Protein AF-X1L3C8-F1 (afdb_monomer_lite)

Sequence (186 aa):
MEDNQTQEDPQNGTQQTPATPETQGTQQTQQTLETIKAQLEEEQKANATLKEAMEKKDFTIADLETKRGELESALSKAKQGSEASTAELASAKEARNQAVSKYLGMARAANPQVPEDMISGETIAEIDASVEKGKGLVAAVKKTLGSEAAAAKVPAGAPTRGESTEGMTNKELIAAGIKQKGGVVA

Secondary structure (DSSP, 8-state):
----------------PPP-S-HHHHHHHHHHHHHHHHHHHHHHHHHHHHHHHHHHHHHHHHHHHHHHHHHHHHHHHHHHHHHHHHHHHHHHHHHHHHHHHHHHHHHHHH-TTS-GGG---SSHHHHHHHHHHHHHHHHHHHHHHHHHHHHSS--TTSPP-----TT--HHHHHHHHHHHTT----

pLDDT: mean 82.94, std 19.3, range [38.97, 98.62]

Structure (mmCIF, N/CA/C/O backbone):
data_AF-X1L3C8-F1
#
_entry.id   AF-X1L3C8-F1
#
loop_
_atom_site.group_PDB
_atom_site.id
_atom_site.type_symbol
_atom_site.label_atom_id
_atom_site.label_alt_id
_atom_site.label_comp_id
_atom_site.label_asym_id
_atom_site.label_entity_id
_atom_site.label_seq_id
_atom_site.pdbx_PDB_ins_code
_atom_site.Cartn_x
_atom_site.Cartn_y
_atom_site.Cartn_z
_atom_site.occupancy
_atom_site.B_iso_or_equiv
_atom_site.auth_seq_id
_atom_site.auth_comp_id
_atom_site.auth_asym_id
_atom_site.auth_atom_id
_atom_site.pdbx_PDB_model_num
ATOM 1 N N . MET A 1 1 ? -41.432 11.729 136.268 1.00 38.97 1 MET A N 1
ATOM 2 C CA . MET A 1 1 ? -42.701 11.920 136.987 1.00 38.97 1 MET A CA 1
ATOM 3 C C . MET A 1 1 ? -43.420 13.027 136.262 1.00 38.97 1 MET A C 1
ATOM 5 O O . MET A 1 1 ? -42.800 14.073 136.141 1.00 38.97 1 MET A O 1
ATOM 9 N N . GLU A 1 2 ? -44.593 12.682 135.715 1.00 41.59 2 GLU A N 1
ATOM 10 C CA . GLU A 1 2 ? -45.801 13.516 135.549 1.00 41.59 2 GLU A CA 1
ATOM 11 C C . GLU A 1 2 ? -45.631 14.882 134.857 1.00 41.59 2 GLU A C 1
ATOM 13 O O . 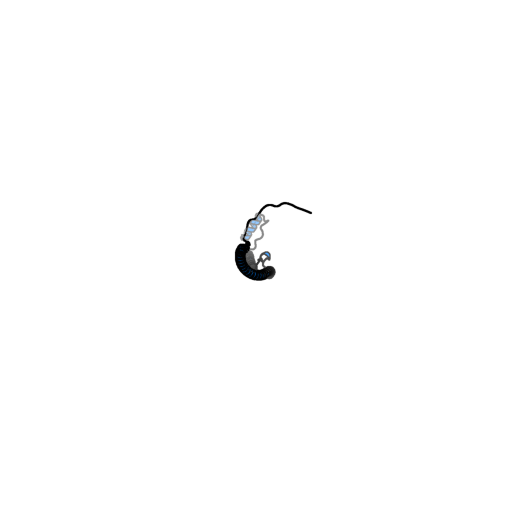GLU A 1 2 ? -44.748 15.662 135.175 1.00 41.59 2 GLU A O 1
ATOM 18 N N . ASP A 1 3 ? -46.478 15.338 133.949 1.00 46.03 3 ASP A N 1
ATOM 19 C CA . ASP A 1 3 ? -47.666 14.839 133.259 1.00 46.03 3 ASP A CA 1
ATOM 20 C C . ASP A 1 3 ? -48.098 15.997 132.332 1.00 46.03 3 ASP A C 1
ATOM 22 O O . ASP A 1 3 ? -47.598 17.117 132.469 1.00 46.03 3 ASP A O 1
ATOM 26 N N . ASN A 1 4 ? -49.125 15.749 131.511 1.00 41.34 4 ASN A N 1
ATOM 27 C CA . ASN A 1 4 ? -50.041 16.746 130.925 1.00 41.34 4 ASN A CA 1
ATOM 28 C C . ASN A 1 4 ? -49.546 17.548 129.697 1.00 41.34 4 ASN A C 1
ATOM 30 O O . ASN A 1 4 ? -48.454 18.091 129.687 1.00 41.34 4 ASN A O 1
ATOM 34 N N . GLN A 1 5 ? -50.330 17.760 128.632 1.00 50.06 5 GLN A N 1
ATOM 35 C CA . GLN A 1 5 ? -51.771 17.560 128.439 1.00 50.06 5 GLN A CA 1
ATOM 36 C C . GLN A 1 5 ? -52.111 17.634 126.930 1.00 50.06 5 GLN A C 1
ATOM 38 O O . GLN A 1 5 ? -51.714 18.578 126.259 1.00 50.06 5 GLN A O 1
ATOM 43 N N . THR A 1 6 ? -52.777 16.585 126.439 1.00 47.31 6 THR A N 1
ATOM 44 C CA . THR A 1 6 ? -54.006 16.495 125.610 1.00 47.31 6 THR A CA 1
ATOM 45 C C . THR A 1 6 ? -54.377 17.525 124.518 1.00 47.31 6 THR A C 1
ATOM 47 O O . THR A 1 6 ? -54.173 18.720 124.681 1.00 47.31 6 THR A O 1
ATOM 50 N N . GLN A 1 7 ? -55.128 16.980 123.533 1.00 46.88 7 GLN A N 1
ATOM 51 C CA . GLN A 1 7 ? -56.086 17.541 122.542 1.00 46.88 7 GLN A CA 1
ATOM 52 C C . GLN A 1 7 ? -55.553 17.652 121.089 1.00 46.88 7 GLN A C 1
ATOM 54 O O . GLN A 1 7 ? -54.470 18.175 120.884 1.00 46.88 7 GLN A O 1
ATOM 59 N N . GLU A 1 8 ? -56.197 17.153 120.018 1.00 39.84 8 GLU A N 1
ATOM 60 C CA . GLU A 1 8 ? -57.585 16.718 119.762 1.00 39.84 8 GLU A CA 1
ATOM 61 C C . GLU A 1 8 ? -57.684 15.561 118.729 1.00 39.84 8 GLU A C 1
ATOM 63 O O . GLU A 1 8 ? -56.868 15.437 117.821 1.00 39.84 8 GLU A O 1
ATOM 68 N N . ASP A 1 9 ? -58.718 14.745 118.948 1.00 47.72 9 ASP A N 1
ATOM 69 C CA . ASP A 1 9 ? -59.626 13.927 118.114 1.00 47.72 9 ASP A CA 1
ATOM 70 C C . ASP A 1 9 ? -59.622 13.901 116.545 1.00 47.72 9 ASP A C 1
ATOM 72 O O . ASP A 1 9 ? -58.969 14.697 115.875 1.00 47.72 9 ASP A O 1
ATOM 76 N N . PRO A 1 10 ? -60.360 12.936 115.924 1.00 64.50 10 PRO A N 1
ATOM 77 C CA . PRO A 1 10 ? -59.912 12.146 114.768 1.00 64.50 10 PRO A CA 1
ATOM 78 C C . PRO A 1 10 ? -60.810 12.267 113.524 1.00 64.50 10 PRO A C 1
ATOM 80 O O . PRO A 1 10 ? -62.007 12.483 113.666 1.00 64.50 10 PRO A O 1
ATOM 83 N N . GLN A 1 11 ? -60.309 11.949 112.317 1.00 40.72 11 GLN A N 1
ATOM 84 C CA . GLN A 1 11 ? -61.162 11.510 111.192 1.00 40.72 11 GLN A CA 1
ATOM 85 C C . GLN A 1 11 ? -60.456 10.536 110.228 1.00 40.72 11 GLN A C 1
ATOM 87 O O . GLN A 1 11 ? -59.552 10.891 109.481 1.00 40.72 11 GLN A O 1
ATOM 92 N N . ASN A 1 12 ? -60.912 9.282 110.284 1.00 40.19 12 ASN A N 1
ATOM 93 C CA . ASN A 1 12 ? -61.415 8.461 109.175 1.00 40.19 12 ASN A CA 1
ATOM 94 C C . ASN A 1 12 ? -60.959 8.813 107.737 1.00 40.19 12 ASN A C 1
ATOM 96 O O . ASN A 1 12 ? -61.355 9.836 107.185 1.00 40.19 12 ASN A O 1
ATOM 100 N N . GLY A 1 13 ? -60.243 7.888 107.087 1.00 39.72 13 GLY A N 1
ATOM 101 C CA . GLY A 1 13 ? -59.849 7.995 105.680 1.00 39.72 13 GLY A CA 1
ATOM 102 C C . GLY A 1 13 ? -59.478 6.645 105.069 1.00 39.72 13 GLY A C 1
ATOM 103 O O . GLY A 1 13 ? -58.309 6.292 104.953 1.00 39.72 13 GLY A O 1
ATOM 104 N N . THR A 1 14 ? -60.497 5.874 104.703 1.0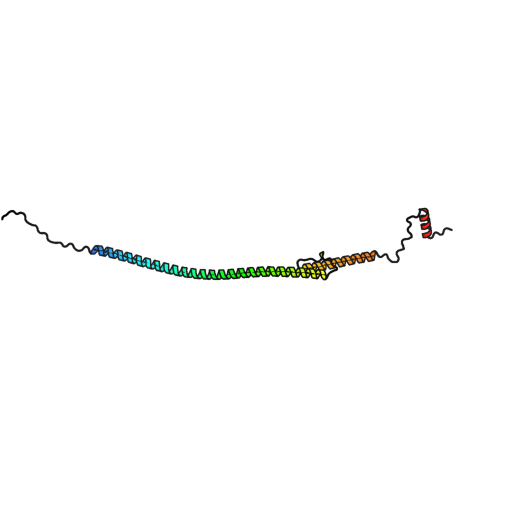0 40.16 14 THR A N 1
ATOM 105 C CA . THR A 1 14 ? -60.435 4.713 103.808 1.00 40.16 14 THR A CA 1
ATOM 106 C C . THR A 1 14 ? -59.699 5.011 102.498 1.00 40.16 14 THR A C 1
ATOM 108 O O . THR A 1 14 ? -59.971 6.024 101.869 1.00 40.16 14 THR A O 1
ATOM 111 N N . GLN A 1 15 ? -58.928 4.012 102.050 1.00 42.25 15 GLN A N 1
ATOM 112 C CA . GLN A 1 15 ? -58.660 3.644 100.652 1.00 42.25 15 GLN A CA 1
ATOM 113 C C . GLN A 1 15 ? -57.956 4.686 99.765 1.00 42.25 15 GLN A C 1
ATOM 115 O O . GLN A 1 15 ? -58.512 5.713 99.409 1.00 42.25 15 GLN A O 1
ATOM 120 N N . GLN A 1 16 ? -56.801 4.308 99.224 1.00 40.62 16 GLN A N 1
ATOM 121 C CA . GLN A 1 16 ? -56.712 3.833 97.837 1.00 40.62 16 GLN A CA 1
ATOM 122 C C . GLN A 1 16 ? -55.245 3.582 97.501 1.00 40.62 16 GLN A C 1
ATOM 124 O O . GLN A 1 16 ? -54.423 4.490 97.439 1.00 40.62 16 GLN A O 1
ATOM 129 N N . THR A 1 17 ? -54.937 2.316 97.255 1.00 48.81 17 THR A N 1
ATOM 130 C CA . THR A 1 17 ? -53.842 1.894 96.390 1.00 48.81 17 THR A CA 1
ATOM 131 C C . THR A 1 17 ? -54.002 2.613 95.043 1.00 48.81 17 THR A C 1
ATOM 133 O O . THR A 1 17 ? -55.029 2.400 94.392 1.00 48.81 17 THR A O 1
ATOM 136 N N . PRO A 1 18 ? -53.052 3.438 94.571 1.00 43.84 18 PRO A N 1
ATOM 137 C CA . PRO A 1 18 ? -53.049 3.842 93.178 1.00 43.84 18 PRO A CA 1
ATOM 138 C C . PRO A 1 18 ? -52.497 2.670 92.375 1.00 43.84 18 PRO A C 1
ATOM 140 O O . PRO A 1 18 ? -51.359 2.237 92.563 1.00 43.84 18 PRO A O 1
ATOM 143 N N . ALA A 1 19 ? -53.349 2.134 91.511 1.00 43.38 19 ALA A N 1
ATOM 144 C CA . ALA A 1 19 ? -52.980 1.182 90.488 1.00 43.38 19 ALA A CA 1
ATOM 145 C C . ALA A 1 19 ? -51.822 1.732 89.632 1.00 43.38 19 ALA A C 1
ATOM 147 O O . ALA A 1 19 ? -51.902 2.819 89.067 1.00 43.38 19 ALA A O 1
ATOM 148 N N . THR A 1 20 ? -50.746 0.957 89.575 1.00 45.66 20 THR A N 1
ATOM 149 C CA . THR A 1 20 ? -50.035 0.550 88.360 1.00 45.66 20 THR A CA 1
ATOM 150 C C . THR A 1 20 ? -50.125 1.486 87.131 1.00 45.66 20 THR A C 1
ATOM 152 O O . THR A 1 20 ? -51.129 1.461 86.417 1.00 45.66 20 THR A O 1
ATOM 155 N N . PRO A 1 21 ? -49.054 2.223 86.768 1.00 46.75 21 PRO A N 1
ATOM 156 C CA . PRO A 1 21 ? -48.934 2.905 85.479 1.00 46.75 21 PRO A CA 1
ATOM 157 C C . PRO A 1 21 ? -48.344 1.965 84.407 1.00 46.75 21 PRO A C 1
ATOM 159 O O . PRO A 1 21 ? -47.330 2.275 83.793 1.00 46.75 21 PRO A O 1
ATOM 162 N N . GLU A 1 22 ? -48.930 0.787 84.177 1.00 48.19 22 GLU A N 1
ATOM 163 C CA . GLU A 1 22 ? -48.385 -0.181 83.197 1.00 48.19 22 GLU A CA 1
ATOM 164 C C . GLU A 1 22 ? -49.018 -0.070 81.801 1.00 48.19 22 GLU A C 1
ATOM 166 O O . GLU A 1 22 ? -48.453 -0.580 80.834 1.00 48.19 22 GLU A O 1
ATOM 171 N N . THR A 1 23 ? -50.138 0.646 81.648 1.00 48.50 23 THR A N 1
ATOM 172 C CA . THR A 1 23 ? -50.961 0.588 80.421 1.00 48.50 23 THR A CA 1
ATOM 173 C C . THR A 1 23 ? -50.604 1.630 79.346 1.00 48.50 23 THR A C 1
ATOM 175 O O . THR A 1 23 ? -50.861 1.400 78.167 1.00 48.50 23 THR A O 1
ATOM 178 N N . GLN A 1 24 ? -49.989 2.770 79.699 1.00 50.22 24 GLN A N 1
ATOM 179 C CA . GLN A 1 24 ? -49.573 3.794 78.713 1.00 50.22 24 GLN A CA 1
ATOM 180 C C . GLN A 1 24 ? -48.194 3.503 78.096 1.00 50.22 24 GLN A C 1
ATOM 182 O O . GLN A 1 24 ? -48.000 3.703 76.896 1.00 50.22 24 GLN A O 1
ATOM 187 N N . GLY A 1 25 ? -47.258 2.950 78.879 1.00 56.62 25 GLY A N 1
ATOM 188 C CA . GLY A 1 25 ? -45.942 2.533 78.381 1.00 56.62 25 GLY A CA 1
ATOM 189 C C . GLY A 1 25 ? -46.019 1.361 77.397 1.00 56.62 25 GLY A C 1
ATOM 190 O O . GLY A 1 25 ? -45.270 1.315 76.424 1.00 56.62 25 GLY A O 1
ATOM 191 N N . THR A 1 26 ? -46.976 0.447 77.574 1.00 59.62 26 THR A N 1
ATOM 192 C CA . THR A 1 26 ? -47.170 -0.700 76.670 1.00 59.62 26 THR A CA 1
ATOM 193 C C . THR A 1 26 ? -47.694 -0.296 75.290 1.00 59.62 26 THR A C 1
ATOM 195 O O . THR A 1 26 ? -47.287 -0.906 74.303 1.00 59.62 26 THR A O 1
ATOM 198 N N . GLN A 1 27 ? -48.537 0.738 75.182 1.00 65.25 27 GLN A N 1
ATOM 199 C CA . GLN A 1 27 ? -49.052 1.213 73.887 1.00 65.25 27 GLN A CA 1
ATOM 200 C C . GLN A 1 27 ? -48.000 1.987 73.077 1.00 65.25 27 GLN A C 1
ATOM 202 O O . GLN A 1 27 ? -47.850 1.737 71.882 1.00 65.25 27 GLN A O 1
ATOM 207 N N . GLN A 1 28 ? -47.208 2.856 73.720 1.00 74.38 28 GLN A N 1
ATOM 208 C CA . GLN A 1 28 ? -46.080 3.528 73.054 1.00 74.38 28 GLN A CA 1
ATOM 209 C C . GLN A 1 28 ? -45.008 2.529 72.593 1.00 74.38 28 GLN A C 1
ATOM 211 O O . GLN A 1 28 ? -44.468 2.650 71.491 1.00 74.38 28 GLN A O 1
ATOM 216 N N . THR A 1 29 ? -44.737 1.498 73.398 1.00 78.81 29 THR A N 1
ATOM 217 C CA . THR A 1 29 ? -43.774 0.446 73.037 1.00 78.81 29 THR A CA 1
ATOM 218 C C . THR A 1 29 ? -44.253 -0.359 71.823 1.00 78.81 29 THR A C 1
ATOM 220 O O . THR A 1 29 ? -43.455 -0.661 70.937 1.00 78.81 29 THR A O 1
ATOM 223 N N . GLN A 1 30 ? -45.556 -0.651 71.724 1.00 81.25 30 GLN A N 1
ATOM 224 C CA . GLN A 1 30 ? -46.136 -1.336 70.561 1.00 81.25 30 GLN A CA 1
ATOM 225 C C . GLN A 1 30 ? -46.061 -0.496 69.276 1.00 81.25 30 GLN A C 1
ATOM 227 O O . GLN A 1 30 ? -45.608 -1.012 68.256 1.00 81.25 30 GLN A O 1
ATOM 232 N N . GLN A 1 31 ? -46.394 0.800 69.328 1.00 83.44 31 GLN A N 1
ATOM 233 C CA . GLN A 1 31 ? -46.248 1.701 68.170 1.00 83.44 31 GLN A CA 1
ATOM 234 C C . GLN A 1 31 ? -44.795 1.825 67.691 1.00 83.44 31 GLN A C 1
ATOM 236 O O . GLN A 1 31 ? -44.520 1.864 66.489 1.00 83.44 31 GLN A O 1
ATOM 241 N N . THR A 1 32 ? -43.846 1.864 68.628 1.00 87.19 32 THR A N 1
ATOM 242 C CA . THR A 1 32 ? -42.418 1.952 68.295 1.00 87.19 32 THR A CA 1
ATOM 243 C C . THR A 1 32 ? -41.939 0.668 67.610 1.00 87.19 32 THR A C 1
ATOM 245 O O . THR A 1 32 ? -41.216 0.728 66.619 1.00 87.19 32 THR A O 1
ATOM 248 N N . LEU A 1 33 ? -42.396 -0.499 68.079 1.00 87.00 33 LEU A N 1
ATOM 249 C CA . LEU A 1 33 ? -42.084 -1.791 67.464 1.00 87.00 33 LEU A CA 1
ATOM 250 C C . LEU A 1 33 ? -42.650 -1.931 66.047 1.00 87.00 33 LEU A C 1
ATOM 252 O O . LEU A 1 33 ? -41.964 -2.466 65.179 1.00 87.00 33 LEU A O 1
ATOM 256 N N . GLU A 1 34 ? -43.873 -1.461 65.797 1.00 90.81 34 GLU A N 1
ATOM 257 C CA . GLU A 1 34 ? -44.447 -1.455 64.444 1.00 90.81 34 GLU A CA 1
ATOM 258 C C . GLU A 1 34 ? -43.662 -0.543 63.498 1.00 90.81 34 GLU A C 1
ATOM 260 O O . GLU A 1 34 ? -43.357 -0.941 62.375 1.00 90.81 34 GLU A O 1
ATOM 265 N N . THR A 1 35 ? -43.252 0.635 63.974 1.00 92.56 35 THR A N 1
ATOM 266 C CA . THR A 1 35 ? -42.443 1.576 63.185 1.00 92.56 35 THR A CA 1
ATOM 267 C C . THR A 1 35 ? -41.079 0.979 62.828 1.00 92.56 35 THR A C 1
ATOM 269 O O . THR A 1 35 ? -40.662 1.039 61.673 1.00 92.56 35 THR A O 1
ATOM 272 N N . ILE A 1 36 ? -40.405 0.342 63.792 1.00 93.38 36 ILE A N 1
ATOM 273 C CA . ILE A 1 36 ? -39.113 -0.325 63.564 1.00 93.38 36 ILE A CA 1
ATOM 274 C C . ILE A 1 36 ? -39.263 -1.493 62.583 1.00 93.38 36 ILE A C 1
ATOM 276 O O . ILE A 1 36 ? -38.413 -1.672 61.715 1.00 93.38 36 ILE A O 1
ATOM 280 N N . LYS A 1 37 ? -40.342 -2.282 62.678 1.00 94.00 37 LYS A N 1
ATOM 281 C CA . LYS A 1 37 ? -40.606 -3.371 61.724 1.00 94.00 37 LYS A CA 1
ATOM 282 C C . LYS A 1 37 ? -40.816 -2.847 60.306 1.00 94.00 37 LYS A C 1
ATOM 284 O O . LYS A 1 37 ? -40.228 -3.395 59.380 1.00 94.00 37 LYS A O 1
ATOM 289 N N . ALA A 1 38 ? -41.592 -1.776 60.146 1.00 94.50 38 ALA A N 1
ATOM 290 C CA . ALA A 1 38 ? -41.810 -1.156 58.842 1.00 94.50 38 ALA A CA 1
ATOM 291 C C . ALA A 1 38 ? -40.495 -0.639 58.229 1.00 94.50 38 ALA A C 1
ATOM 293 O O . ALA A 1 38 ? -40.223 -0.900 57.059 1.00 94.50 38 ALA A O 1
ATOM 294 N N . GLN A 1 39 ? -39.649 0.018 59.031 1.00 95.06 39 GLN A N 1
ATOM 295 C CA . GLN A 1 39 ? -38.326 0.479 58.594 1.00 95.06 39 GLN A CA 1
ATOM 296 C C . GLN A 1 39 ? -37.394 -0.680 58.227 1.00 95.06 39 GLN A C 1
ATOM 298 O O . GLN A 1 39 ? -36.708 -0.613 57.212 1.00 95.06 39 GLN A O 1
ATOM 303 N N . LEU A 1 40 ? -37.395 -1.761 59.012 1.00 95.19 40 LEU A N 1
ATOM 304 C CA . LEU A 1 40 ? -36.585 -2.944 58.728 1.00 95.19 40 LEU A CA 1
ATOM 305 C C . LEU A 1 40 ? -37.007 -3.613 57.412 1.00 95.19 40 LEU A C 1
ATOM 307 O O . LEU A 1 40 ? -36.151 -4.008 56.624 1.00 95.19 40 LEU A O 1
ATOM 311 N N . GLU A 1 41 ? -38.310 -3.730 57.148 1.00 95.50 41 GLU A N 1
ATOM 312 C CA . GLU A 1 41 ? -38.818 -4.266 55.880 1.00 95.50 41 GLU A CA 1
ATOM 313 C C . GLU A 1 41 ? -38.469 -3.365 54.685 1.00 95.50 41 GLU A C 1
ATOM 315 O O . GLU A 1 41 ? -38.137 -3.864 53.606 1.00 95.50 41 GLU A O 1
ATOM 320 N N . GLU A 1 42 ? -38.526 -2.043 54.858 1.00 96.00 42 GLU A N 1
ATOM 321 C CA . GLU A 1 42 ? -38.11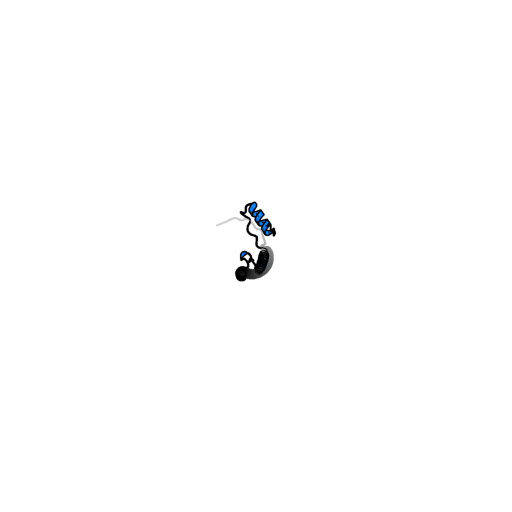4 -1.074 53.839 1.00 96.00 42 GLU A CA 1
ATOM 322 C C . GLU A 1 42 ? -36.609 -1.165 53.548 1.00 96.00 42 GLU A C 1
ATOM 324 O O . GLU A 1 42 ? -36.207 -1.271 52.387 1.00 96.00 42 GLU A O 1
ATOM 329 N N . GLU A 1 43 ? -35.775 -1.216 54.587 1.00 95.56 43 GLU A N 1
ATOM 330 C CA . GLU A 1 43 ? -34.323 -1.345 54.459 1.00 95.56 43 GLU A CA 1
ATOM 331 C C . GLU A 1 43 ? -33.924 -2.686 53.825 1.00 95.56 43 GLU A C 1
ATOM 333 O O . GLU A 1 43 ? -33.016 -2.738 52.994 1.00 95.56 43 GLU A O 1
ATOM 338 N N . GLN A 1 44 ? -34.626 -3.777 54.144 1.00 95.94 44 GLN A N 1
ATOM 339 C CA . GLN A 1 44 ? -34.421 -5.076 53.497 1.00 95.94 44 GLN A CA 1
ATOM 340 C C . GLN A 1 44 ? -34.752 -5.029 52.001 1.00 95.94 44 GLN A C 1
ATOM 342 O O . GLN A 1 44 ? -33.984 -5.552 51.190 1.00 95.94 44 GLN A O 1
ATOM 347 N N . LYS A 1 45 ? -35.850 -4.368 51.610 1.00 96.56 45 LYS A N 1
ATOM 348 C CA . LYS A 1 45 ? -36.203 -4.167 50.193 1.00 96.56 45 LYS A CA 1
ATOM 349 C C . LYS A 1 45 ? -35.178 -3.292 49.469 1.00 96.56 45 LYS A C 1
ATOM 351 O O . LYS A 1 45 ? -34.785 -3.611 48.343 1.00 96.56 45 LYS A O 1
ATOM 356 N N . ALA A 1 46 ? -34.713 -2.222 50.112 1.00 96.50 46 ALA A N 1
ATOM 357 C CA . ALA A 1 46 ? -33.675 -1.352 49.568 1.00 96.50 46 ALA A CA 1
ATOM 358 C C . ALA A 1 46 ? -32.347 -2.106 49.384 1.00 96.50 46 ALA A C 1
ATOM 360 O O . ALA A 1 46 ? -31.735 -2.023 48.319 1.00 96.50 46 ALA A O 1
ATOM 361 N N . ASN A 1 47 ? -31.940 -2.911 50.371 1.00 95.38 47 ASN A N 1
ATOM 362 C CA . ASN A 1 47 ? -30.745 -3.751 50.285 1.00 95.38 47 ASN A CA 1
ATOM 363 C C . ASN A 1 47 ? -30.855 -4.818 49.193 1.00 95.38 47 ASN A C 1
ATOM 365 O O . ASN A 1 47 ? -29.893 -5.023 48.454 1.00 95.38 47 ASN A O 1
ATOM 369 N N . ALA A 1 48 ? -32.012 -5.470 49.050 1.00 97.06 48 ALA A N 1
ATOM 370 C CA . ALA A 1 48 ? -32.240 -6.426 47.967 1.00 97.06 48 ALA A CA 1
ATOM 371 C C . ALA A 1 48 ? -32.074 -5.754 46.592 1.00 97.06 48 ALA A C 1
ATOM 373 O O . ALA A 1 48 ? -31.321 -6.241 45.752 1.00 97.06 48 ALA A O 1
ATOM 374 N N . THR A 1 49 ? -32.674 -4.574 46.412 1.00 97.44 49 THR A N 1
ATOM 375 C CA . THR A 1 49 ? -32.568 -3.792 45.169 1.00 97.44 49 THR A CA 1
ATOM 376 C C . THR A 1 49 ? -31.125 -3.361 44.883 1.00 97.44 49 THR A C 1
ATOM 378 O O . THR A 1 49 ? -30.652 -3.446 43.749 1.00 97.44 49 THR A O 1
ATOM 381 N N . LEU A 1 50 ? -30.397 -2.902 45.906 1.00 96.62 50 LEU A N 1
ATOM 382 C CA . LEU A 1 50 ? -28.989 -2.521 45.773 1.00 96.62 50 LEU A CA 1
ATOM 383 C C . LEU A 1 50 ? -28.112 -3.716 45.406 1.00 96.62 50 LEU A C 1
ATOM 385 O O . LEU A 1 50 ? -27.235 -3.581 44.554 1.00 96.62 50 LEU A O 1
ATOM 389 N N . LYS A 1 51 ? -28.360 -4.881 46.009 1.00 97.56 51 LYS A N 1
ATOM 390 C CA . LYS A 1 51 ? -27.627 -6.109 45.704 1.00 97.56 51 LYS A CA 1
ATOM 391 C C . LYS A 1 51 ? -27.829 -6.532 44.249 1.00 97.56 51 LYS A C 1
ATOM 393 O O . LYS A 1 51 ? -26.846 -6.753 43.551 1.00 97.56 51 LYS A O 1
ATOM 398 N N . GLU A 1 52 ? -29.069 -6.542 43.764 1.00 97.31 52 GLU A N 1
ATOM 399 C CA . GLU A 1 52 ? -29.373 -6.827 42.354 1.00 97.31 52 GLU A CA 1
ATOM 400 C C . GLU A 1 52 ? -28.695 -5.823 41.404 1.00 97.31 52 GLU A C 1
ATOM 402 O O . GLU A 1 52 ? -28.140 -6.193 40.365 1.00 97.31 52 GLU A O 1
ATOM 407 N N . ALA A 1 53 ? -28.689 -4.535 41.765 1.00 97.62 53 ALA A N 1
ATOM 408 C CA . ALA A 1 53 ? -28.024 -3.503 40.976 1.00 97.62 53 ALA A CA 1
ATOM 409 C C . ALA A 1 53 ? -26.495 -3.674 40.942 1.00 97.62 53 ALA A C 1
ATOM 411 O O . ALA A 1 53 ? -25.881 -3.407 39.906 1.00 97.62 53 ALA A O 1
ATOM 412 N N . MET A 1 54 ? -25.884 -4.107 42.048 1.00 97.38 54 MET A N 1
ATOM 413 C CA . MET A 1 54 ? -24.452 -4.408 42.126 1.00 97.38 54 MET A CA 1
ATOM 414 C C . MET A 1 54 ? -24.098 -5.627 41.275 1.00 97.38 54 MET A C 1
ATOM 416 O O . MET A 1 54 ? -23.220 -5.517 40.428 1.00 97.38 54 MET A O 1
ATOM 420 N N . GLU A 1 55 ? -24.851 -6.725 41.380 1.00 97.69 55 GLU A N 1
ATOM 421 C CA . GLU A 1 55 ? -24.635 -7.928 40.561 1.00 97.69 55 GLU A CA 1
ATOM 422 C C . GLU A 1 55 ? -24.726 -7.617 39.055 1.00 97.69 55 GLU A C 1
ATOM 424 O O . GLU A 1 55 ? -23.897 -8.064 38.256 1.00 97.69 55 GLU A O 1
ATOM 429 N N . LYS A 1 56 ? -25.680 -6.767 38.650 1.00 98.12 56 LYS A N 1
ATOM 430 C CA . LYS A 1 56 ? -25.794 -6.302 37.258 1.00 98.12 56 LYS A CA 1
ATOM 431 C C . LYS A 1 56 ? -24.595 -5.456 36.816 1.00 98.12 56 LYS A C 1
ATOM 433 O O . LYS A 1 56 ? -24.156 -5.557 35.664 1.00 98.12 56 LYS A O 1
ATOM 438 N N . LYS A 1 57 ? -24.087 -4.586 37.692 1.00 98.19 57 LYS A N 1
ATOM 439 C CA . LYS A 1 57 ? -22.899 -3.770 37.407 1.00 98.19 57 LYS A CA 1
ATOM 440 C C . LYS A 1 57 ? -21.654 -4.638 37.298 1.00 98.19 57 LYS A C 1
ATOM 442 O O . LYS A 1 57 ? -20.919 -4.453 36.337 1.00 98.19 57 LYS A O 1
ATOM 447 N N . ASP A 1 58 ? -21.470 -5.600 38.193 1.00 98.31 58 ASP A N 1
ATOM 448 C CA . ASP A 1 58 ? -20.336 -6.526 38.167 1.00 98.31 58 ASP A CA 1
ATOM 449 C C . ASP A 1 58 ? -20.321 -7.341 36.869 1.00 98.31 58 ASP A C 1
ATOM 451 O O . ASP A 1 58 ? -19.288 -7.439 36.208 1.00 98.31 58 ASP A O 1
ATOM 455 N N . PHE A 1 59 ? -21.489 -7.820 36.422 1.00 98.12 59 PHE A N 1
ATOM 456 C CA . PHE A 1 59 ? -21.618 -8.463 35.112 1.00 98.12 59 PHE A CA 1
ATOM 457 C C . PHE A 1 59 ? -21.226 -7.526 33.959 1.00 98.12 59 PHE A C 1
ATOM 459 O O . PHE A 1 59 ? -20.497 -7.914 33.048 1.00 98.12 59 PHE A O 1
ATOM 466 N N . THR A 1 60 ? -21.688 -6.273 34.001 1.00 98.38 60 THR A N 1
ATOM 467 C CA . THR A 1 60 ? -21.375 -5.277 32.964 1.00 98.38 60 THR A CA 1
ATOM 468 C C . THR A 1 60 ? -19.884 -4.931 32.945 1.00 98.38 60 THR A C 1
ATOM 470 O O . THR A 1 60 ? -19.306 -4.772 31.874 1.00 98.38 60 THR A O 1
ATOM 473 N N . ILE A 1 61 ? -19.250 -4.825 34.115 1.00 98.44 61 ILE A N 1
ATOM 474 C CA . ILE A 1 61 ? -17.813 -4.570 34.244 1.00 98.44 61 ILE A CA 1
ATOM 475 C C . ILE A 1 61 ? -17.028 -5.732 33.633 1.00 98.44 61 ILE A C 1
ATOM 477 O O . ILE A 1 61 ? -16.172 -5.488 32.787 1.00 98.44 61 ILE A O 1
ATOM 481 N N . ALA A 1 62 ? -17.373 -6.977 33.971 1.00 98.38 62 ALA A N 1
ATOM 482 C CA . ALA A 1 62 ? -16.711 -8.158 33.419 1.00 98.38 62 ALA A CA 1
ATOM 483 C C . ALA A 1 62 ? -16.834 -8.252 31.882 1.00 98.38 62 ALA A C 1
ATOM 485 O O . ALA A 1 62 ? -15.861 -8.565 31.189 1.00 98.38 62 ALA A O 1
ATOM 486 N N . ASP A 1 63 ? -18.010 -7.934 31.327 1.00 98.25 63 ASP A N 1
ATOM 487 C CA . ASP A 1 63 ? -18.225 -7.869 29.874 1.00 98.25 63 ASP A CA 1
ATOM 488 C C . ASP A 1 63 ? -17.372 -6.769 29.216 1.00 98.25 63 ASP A C 1
ATOM 490 O O . ASP A 1 63 ? -16.703 -7.008 28.206 1.00 98.25 63 ASP A O 1
ATOM 494 N N . LEU A 1 64 ? -17.333 -5.570 29.804 1.00 98.38 64 LEU A N 1
ATOM 495 C CA . LEU A 1 64 ? -16.536 -4.457 29.283 1.00 98.38 64 LEU A CA 1
ATOM 496 C C . LEU A 1 64 ? -15.029 -4.721 29.365 1.00 98.38 64 LEU A C 1
ATOM 498 O O . LEU A 1 64 ? -14.302 -4.355 28.443 1.00 98.38 64 LEU A O 1
ATOM 502 N N . GLU A 1 65 ? -14.549 -5.359 30.430 1.00 98.50 65 GLU A N 1
ATOM 503 C CA . GLU A 1 65 ? -13.142 -5.745 30.569 1.00 98.50 65 GLU A CA 1
ATOM 504 C C . GLU A 1 65 ? -12.739 -6.790 29.527 1.00 98.50 65 GLU A C 1
ATOM 506 O O . GLU A 1 65 ? -11.679 -6.658 28.909 1.00 98.50 65 GLU A O 1
ATOM 511 N N . THR A 1 66 ? -13.616 -7.762 29.263 1.00 98.56 66 THR A N 1
ATOM 512 C CA . THR A 1 66 ? -13.423 -8.755 28.197 1.00 98.56 66 THR A CA 1
ATOM 513 C C . THR A 1 66 ? -13.319 -8.065 26.837 1.00 98.56 66 THR A C 1
ATOM 515 O O . THR A 1 66 ? -12.325 -8.235 26.127 1.00 98.56 66 THR A O 1
ATOM 518 N N . LYS A 1 67 ? -14.279 -7.191 26.506 1.00 98.50 67 LYS A N 1
ATOM 519 C CA . LYS A 1 67 ? -14.271 -6.416 25.253 1.00 98.50 67 LYS A CA 1
ATOM 520 C C . LYS A 1 67 ? -13.046 -5.516 25.128 1.00 98.50 67 LYS A C 1
ATOM 522 O O . LYS A 1 67 ? -12.494 -5.383 24.037 1.00 98.50 67 LYS A O 1
ATOM 527 N N . ARG A 1 68 ? -12.597 -4.898 26.226 1.00 98.62 68 ARG A N 1
ATOM 528 C CA . ARG A 1 68 ? -11.377 -4.080 26.232 1.00 98.62 68 ARG A CA 1
ATOM 529 C C . ARG A 1 68 ? -10.157 -4.929 25.882 1.00 98.62 68 ARG A C 1
ATOM 531 O O . ARG A 1 68 ? -9.395 -4.527 25.009 1.00 98.62 68 ARG A O 1
ATOM 538 N N . GLY A 1 69 ? -10.010 -6.105 26.491 1.00 98.62 69 GLY A N 1
ATOM 539 C CA . GLY A 1 69 ? -8.910 -7.023 26.185 1.00 98.62 69 GLY A CA 1
ATOM 540 C C . GLY A 1 69 ? -8.916 -7.500 24.727 1.00 98.62 69 GLY A C 1
ATOM 541 O O . GLY A 1 69 ? -7.872 -7.525 24.070 1.00 98.62 69 GLY A O 1
ATOM 542 N N . GLU A 1 70 ? -10.092 -7.817 24.180 1.00 98.50 70 GLU A N 1
ATOM 543 C CA . GLU A 1 70 ? -10.249 -8.184 22.767 1.00 98.50 70 GLU A CA 1
ATOM 544 C C . GLU A 1 70 ? -9.852 -7.039 21.825 1.00 98.50 70 GLU A C 1
ATOM 546 O O . GLU A 1 70 ? -9.087 -7.249 20.878 1.00 98.50 70 GLU A O 1
ATOM 551 N N . LEU A 1 71 ? -10.322 -5.817 22.102 1.00 98.50 71 LEU A N 1
ATOM 552 C CA . LEU A 1 71 ? -9.996 -4.629 21.312 1.00 98.50 71 LEU A CA 1
ATOM 553 C C . LEU A 1 71 ? -8.510 -4.271 21.391 1.00 98.50 71 LEU A C 1
ATOM 555 O O . LEU A 1 71 ? -7.913 -3.943 20.367 1.00 98.50 71 LEU A O 1
ATOM 559 N N . GLU A 1 72 ? -7.889 -4.368 22.566 1.00 98.62 72 GLU A N 1
ATOM 560 C CA . GLU A 1 72 ? -6.448 -4.157 22.739 1.00 98.62 72 GLU A CA 1
ATOM 561 C C . GLU A 1 72 ? -5.634 -5.179 21.932 1.00 98.62 72 GLU A C 1
ATOM 563 O O . GLU A 1 72 ? -4.682 -4.810 21.235 1.00 98.62 72 GLU A O 1
ATOM 568 N N . SER A 1 73 ? -6.044 -6.453 21.944 1.00 98.44 73 SER A N 1
ATOM 569 C CA . SER A 1 73 ? -5.419 -7.504 21.132 1.00 98.44 73 SER A CA 1
ATOM 570 C C . SER A 1 73 ? -5.568 -7.233 19.631 1.00 98.44 73 SER A C 1
ATOM 572 O O . SER A 1 73 ? -4.589 -7.315 18.882 1.00 98.44 73 SER A O 1
ATOM 574 N N . ALA A 1 74 ? -6.771 -6.866 19.182 1.00 98.44 74 ALA A N 1
ATOM 575 C CA . ALA A 1 74 ? -7.045 -6.540 17.785 1.00 98.44 74 ALA A CA 1
ATOM 576 C C . ALA A 1 74 ? -6.247 -5.314 17.317 1.00 98.44 74 ALA A C 1
ATOM 578 O O . ALA A 1 74 ? -5.655 -5.335 16.238 1.00 98.44 74 ALA A O 1
ATOM 579 N N . LEU A 1 75 ? -6.169 -4.272 18.147 1.00 98.56 75 LEU A N 1
ATOM 580 C CA . LEU A 1 75 ? -5.422 -3.052 17.859 1.00 98.56 75 LEU A CA 1
ATOM 581 C C . LEU A 1 75 ? -3.915 -3.314 17.780 1.00 98.56 75 LEU A C 1
ATOM 583 O O . LEU A 1 75 ? -3.250 -2.782 16.892 1.00 98.56 75 LEU A O 1
ATOM 587 N N . SER A 1 76 ? -3.378 -4.163 18.658 1.00 98.44 76 SER A N 1
ATOM 588 C CA . SER A 1 76 ? -1.974 -4.581 18.601 1.00 98.44 76 SER A CA 1
ATOM 589 C C . SER A 1 76 ? -1.661 -5.337 17.304 1.00 98.44 76 SER A C 1
ATOM 591 O O . SER A 1 76 ? -0.721 -4.982 16.591 1.00 98.44 76 SER A O 1
ATOM 593 N N . LYS A 1 77 ? -2.508 -6.304 16.919 1.00 98.50 77 LYS A N 1
ATOM 594 C CA . LYS A 1 77 ? -2.371 -7.038 15.647 1.00 98.50 77 LYS A CA 1
ATOM 595 C C . LYS A 1 77 ? -2.471 -6.119 14.430 1.00 98.50 77 LYS A C 1
ATOM 597 O O . LYS A 1 77 ? -1.673 -6.244 13.505 1.00 98.50 77 LYS A O 1
ATOM 602 N N . ALA A 1 78 ? -3.420 -5.184 14.432 1.00 98.38 78 ALA A N 1
ATOM 603 C CA . ALA A 1 78 ? -3.595 -4.231 13.341 1.00 98.38 78 ALA A CA 1
ATOM 604 C C . ALA A 1 78 ? -2.372 -3.314 13.178 1.00 98.38 78 ALA A C 1
ATOM 606 O O . ALA A 1 78 ? -1.921 -3.094 12.055 1.00 98.38 78 ALA A O 1
ATOM 607 N N . LYS A 1 79 ? -1.793 -2.829 14.286 1.00 98.38 79 LYS A N 1
ATOM 608 C CA . LYS A 1 79 ? -0.555 -2.034 14.260 1.00 98.38 79 LYS A CA 1
ATOM 609 C C . LYS A 1 79 ? 0.611 -2.822 13.672 1.00 98.38 79 LYS A C 1
ATOM 611 O O . LYS A 1 79 ? 1.230 -2.349 12.725 1.00 98.38 79 LYS A O 1
ATOM 616 N N . GLN A 1 80 ? 0.842 -4.042 14.157 1.00 98.19 80 GLN A N 1
ATOM 617 C CA . GLN A 1 80 ? 1.899 -4.911 13.629 1.00 98.19 80 GLN A CA 1
ATOM 618 C C . GLN A 1 80 ? 1.711 -5.196 12.132 1.00 98.19 80 GLN A C 1
ATOM 620 O O . GLN A 1 80 ? 2.662 -5.101 11.361 1.00 98.19 80 GLN A O 1
ATOM 625 N N . GLY A 1 81 ? 0.478 -5.480 11.695 1.00 98.25 81 GLY A N 1
ATOM 626 C CA . GLY A 1 81 ? 0.167 -5.695 10.280 1.00 98.25 81 GLY A CA 1
ATOM 627 C C . GLY A 1 81 ? 0.409 -4.455 9.412 1.00 98.25 81 GLY A C 1
ATOM 628 O O . GLY A 1 81 ? 0.934 -4.567 8.303 1.00 98.25 81 GLY A O 1
ATOM 629 N N . SER A 1 82 ? 0.078 -3.265 9.920 1.00 97.69 82 SER A N 1
ATOM 630 C CA . SER A 1 82 ? 0.325 -1.994 9.228 1.00 97.69 82 SER A CA 1
ATOM 631 C C . SER A 1 82 ? 1.818 -1.676 9.112 1.00 97.69 82 SER A C 1
ATOM 633 O O . SER A 1 82 ? 2.272 -1.213 8.063 1.00 97.69 82 SER A O 1
ATOM 635 N N . GLU A 1 83 ? 2.591 -1.921 10.170 1.00 98.31 83 GLU A N 1
ATOM 636 C CA . GLU A 1 83 ? 4.046 -1.733 10.176 1.00 98.31 83 GLU A CA 1
ATOM 637 C C . GLU A 1 83 ? 4.731 -2.703 9.206 1.00 98.31 83 GLU A C 1
ATOM 639 O O . GLU A 1 83 ? 5.531 -2.270 8.374 1.00 98.31 83 GLU A O 1
ATOM 644 N N . ALA A 1 84 ? 4.345 -3.983 9.231 1.00 98.00 84 ALA A N 1
ATOM 645 C CA . ALA A 1 84 ? 4.840 -4.992 8.296 1.00 98.00 84 ALA A CA 1
ATOM 646 C C . ALA A 1 84 ? 4.532 -4.617 6.837 1.00 98.00 84 ALA A C 1
ATOM 648 O O . ALA A 1 84 ? 5.437 -4.577 6.006 1.00 98.00 84 ALA A O 1
ATOM 649 N N . SER A 1 85 ? 3.287 -4.230 6.539 1.00 97.81 85 SER A N 1
ATOM 650 C CA . SER A 1 85 ? 2.882 -3.814 5.186 1.00 97.81 85 SER A CA 1
ATOM 651 C C . SER A 1 85 ? 3.651 -2.579 4.702 1.00 97.81 85 SER A C 1
ATOM 653 O O . SER A 1 85 ? 4.007 -2.473 3.529 1.00 97.81 85 SER A O 1
ATOM 655 N N . THR A 1 86 ? 3.939 -1.634 5.602 1.00 98.06 86 THR A N 1
ATOM 656 C CA . THR A 1 86 ? 4.724 -0.433 5.277 1.00 98.06 86 THR A CA 1
ATOM 657 C C . THR A 1 86 ? 6.174 -0.792 4.954 1.00 98.06 86 THR A C 1
ATOM 659 O O . THR A 1 86 ? 6.732 -0.277 3.981 1.00 98.06 86 THR A O 1
ATOM 662 N N . ALA A 1 87 ? 6.773 -1.698 5.730 1.00 97.94 87 ALA A N 1
ATOM 663 C CA . ALA A 1 87 ? 8.125 -2.191 5.491 1.00 97.94 87 ALA A CA 1
ATOM 664 C C . ALA A 1 87 ? 8.226 -2.965 4.164 1.00 97.94 87 ALA A C 1
ATOM 666 O O . ALA A 1 87 ? 9.140 -2.718 3.372 1.00 97.94 87 ALA A O 1
ATOM 667 N N . GLU A 1 88 ? 7.259 -3.840 3.875 1.00 98.31 88 GLU A N 1
ATOM 668 C CA . GLU A 1 88 ? 7.180 -4.572 2.607 1.00 98.31 88 GLU A CA 1
ATOM 669 C C . GLU A 1 88 ? 7.027 -3.628 1.412 1.00 98.31 88 GLU A C 1
ATOM 671 O O . GLU A 1 88 ? 7.739 -3.771 0.417 1.00 98.31 88 GLU A O 1
ATOM 676 N N . LEU A 1 89 ? 6.166 -2.610 1.514 1.00 98.31 89 LEU A N 1
ATOM 677 C CA . LEU A 1 89 ? 5.979 -1.627 0.447 1.00 98.31 89 LEU A CA 1
ATOM 678 C C . LEU A 1 89 ? 7.257 -0.822 0.175 1.00 98.31 89 LEU A C 1
ATOM 680 O O . LEU A 1 89 ? 7.572 -0.543 -0.984 1.00 98.31 89 LEU A O 1
ATOM 684 N N . ALA A 1 90 ? 7.997 -0.443 1.219 1.00 98.25 90 ALA A N 1
ATOM 685 C CA . ALA A 1 90 ? 9.279 0.240 1.069 1.00 98.25 90 ALA A CA 1
ATOM 686 C C . ALA A 1 90 ? 10.316 -0.663 0.379 1.00 98.25 90 ALA A C 1
ATOM 688 O O . ALA A 1 90 ? 10.959 -0.238 -0.582 1.00 98.25 90 ALA A O 1
ATOM 689 N N . SER A 1 91 ? 10.417 -1.926 0.806 1.00 98.12 91 SER A N 1
ATOM 690 C CA . SER A 1 91 ? 11.317 -2.913 0.202 1.00 98.12 91 SER A CA 1
ATOM 691 C C . SER A 1 91 ? 10.973 -3.192 -1.266 1.00 98.12 91 SER A C 1
ATOM 693 O O . SER A 1 91 ? 11.854 -3.177 -2.125 1.00 98.12 91 SER A O 1
ATOM 695 N N . ALA A 1 92 ? 9.687 -3.357 -1.587 1.00 98.31 92 ALA A N 1
ATOM 696 C CA . ALA A 1 92 ? 9.220 -3.585 -2.951 1.00 98.31 92 ALA A CA 1
ATOM 697 C C . ALA A 1 92 ? 9.507 -2.389 -3.873 1.00 98.31 92 ALA A C 1
ATOM 699 O O . ALA A 1 92 ? 9.895 -2.577 -5.027 1.00 98.31 92 ALA A O 1
ATOM 700 N N . LYS A 1 93 ? 9.356 -1.155 -3.373 1.00 97.94 93 LYS A N 1
ATOM 701 C CA . LYS A 1 93 ? 9.707 0.062 -4.122 1.00 97.94 93 LYS A CA 1
ATOM 702 C C . LYS A 1 93 ? 11.201 0.130 -4.422 1.00 97.94 93 LYS A C 1
ATOM 704 O O . LYS A 1 93 ? 11.569 0.417 -5.558 1.00 97.94 93 LYS A O 1
ATOM 709 N N . GLU A 1 94 ? 12.042 -0.177 -3.442 1.00 98.31 94 GLU A N 1
ATOM 710 C CA . GLU A 1 94 ? 13.492 -0.199 -3.631 1.00 98.31 94 GLU A CA 1
ATOM 711 C C . GLU A 1 94 ? 13.904 -1.277 -4.643 1.00 98.31 94 GLU A C 1
ATOM 713 O O . GLU A 1 94 ? 14.597 -0.989 -5.619 1.00 98.31 94 GLU A O 1
ATOM 718 N N . ALA A 1 95 ? 13.390 -2.501 -4.492 1.00 98.06 95 ALA A N 1
ATOM 719 C CA . ALA A 1 95 ? 13.640 -3.591 -5.432 1.00 98.06 95 ALA A CA 1
ATOM 720 C C . ALA A 1 95 ? 13.186 -3.239 -6.859 1.00 98.06 95 ALA A C 1
ATOM 722 O O . ALA A 1 95 ? 13.907 -3.502 -7.825 1.00 98.06 95 ALA A O 1
ATOM 723 N N . ARG A 1 96 ? 12.023 -2.587 -7.003 1.00 97.94 96 ARG A N 1
AT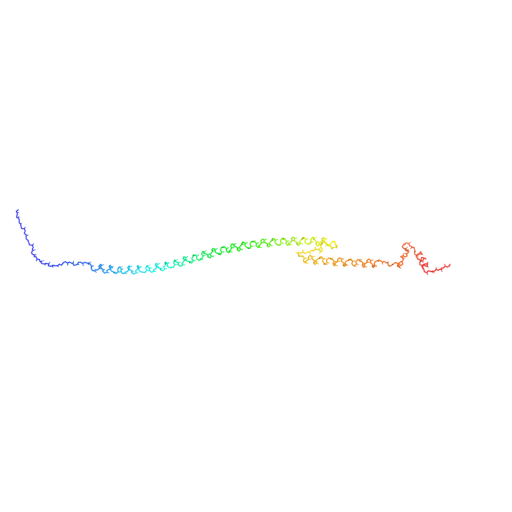OM 724 C CA . ARG A 1 96 ? 11.531 -2.079 -8.290 1.00 97.94 96 ARG A CA 1
ATOM 725 C C . ARG A 1 96 ? 12.492 -1.054 -8.888 1.00 97.94 96 ARG A C 1
ATOM 727 O O . ARG A 1 96 ? 12.853 -1.194 -10.052 1.00 97.94 96 ARG A O 1
ATOM 734 N N . ASN A 1 97 ? 12.922 -0.054 -8.124 1.00 97.62 97 ASN A N 1
ATOM 735 C CA . ASN A 1 97 ? 13.823 0.991 -8.618 1.00 97.62 97 ASN A CA 1
ATOM 736 C C . ASN A 1 97 ? 15.181 0.415 -9.044 1.00 97.62 97 ASN A C 1
ATOM 738 O O . ASN A 1 97 ? 15.718 0.787 -10.092 1.00 97.62 97 ASN A O 1
ATOM 742 N N . GLN A 1 98 ? 15.706 -0.550 -8.284 1.00 97.94 98 GLN A N 1
ATOM 743 C CA . GLN A 1 98 ? 16.924 -1.270 -8.648 1.00 97.94 98 GLN A CA 1
ATOM 744 C C . GLN A 1 98 ? 16.738 -2.090 -9.927 1.00 97.94 98 GLN A C 1
ATOM 746 O O . GLN A 1 98 ? 17.621 -2.092 -10.786 1.00 97.94 98 GLN A O 1
ATOM 751 N N . ALA A 1 99 ? 15.599 -2.771 -10.081 1.00 98.25 99 ALA A N 1
ATOM 752 C CA . ALA A 1 99 ? 15.290 -3.538 -11.284 1.00 98.25 99 ALA A CA 1
ATOM 753 C C . ALA A 1 99 ? 15.182 -2.635 -12.522 1.00 98.25 99 ALA A C 1
ATOM 755 O O . ALA A 1 99 ? 15.801 -2.936 -13.541 1.00 98.25 99 ALA A O 1
ATOM 756 N N . VAL A 1 100 ? 14.479 -1.501 -12.420 1.00 98.25 100 VAL A N 1
ATOM 757 C CA . VAL A 1 100 ? 14.386 -0.506 -13.503 1.00 98.25 100 VAL A CA 1
ATOM 758 C C . VAL A 1 100 ? 15.764 0.065 -13.843 1.00 98.25 100 VAL A C 1
ATOM 760 O O . VAL A 1 100 ? 16.119 0.118 -15.015 1.00 98.25 100 VAL A O 1
ATOM 763 N N . SER A 1 101 ? 16.583 0.418 -12.849 1.00 97.62 101 SER A N 1
ATOM 764 C CA . SER A 1 101 ? 17.937 0.947 -13.089 1.00 97.62 101 SER A CA 1
ATOM 765 C C . SER A 1 101 ? 18.841 -0.068 -13.796 1.00 97.62 101 SER A C 1
ATOM 767 O O . SER A 1 101 ? 19.562 0.278 -14.732 1.00 97.62 101 SER A O 1
ATOM 769 N N . LYS A 1 102 ? 18.777 -1.345 -13.394 1.00 97.88 102 LYS A N 1
ATOM 770 C CA . LYS A 1 102 ? 19.502 -2.432 -14.072 1.00 97.88 102 LYS A CA 1
ATOM 771 C C . LYS A 1 102 ? 19.007 -2.619 -15.503 1.00 97.88 102 LYS A C 1
ATOM 773 O O . LYS A 1 102 ? 19.824 -2.742 -16.412 1.00 97.88 102 LYS A O 1
ATOM 778 N N . TYR A 1 103 ? 17.690 -2.598 -15.705 1.00 98.12 103 TYR A N 1
ATOM 779 C CA . TYR A 1 103 ? 17.088 -2.698 -17.030 1.00 98.12 103 TYR A CA 1
ATOM 780 C C . TYR A 1 103 ? 17.526 -1.548 -17.940 1.00 98.12 103 TYR A C 1
ATOM 782 O O . TYR A 1 103 ? 17.940 -1.789 -19.069 1.00 98.12 103 TYR A O 1
ATOM 790 N N . LEU A 1 104 ? 17.536 -0.316 -17.427 1.00 97.31 104 LEU A N 1
ATOM 791 C CA . LEU A 1 104 ? 18.024 0.859 -18.143 1.00 97.31 104 LEU A CA 1
ATOM 792 C C . LEU A 1 104 ? 19.482 0.684 -18.591 1.00 97.31 104 LEU A C 1
ATOM 794 O O . LEU A 1 104 ? 19.810 0.935 -19.751 1.00 97.31 104 LEU A O 1
ATOM 798 N N . GLY A 1 105 ? 20.350 0.206 -17.694 1.00 96.44 105 GLY A N 1
ATOM 799 C CA . GLY A 1 105 ? 21.746 -0.097 -18.019 1.00 96.44 105 GLY A CA 1
ATOM 800 C C . GLY A 1 105 ? 21.881 -1.162 -19.112 1.00 96.44 105 GLY A C 1
ATOM 801 O O . GLY A 1 105 ? 22.650 -0.988 -20.057 1.00 96.44 105 GLY A O 1
ATOM 802 N N . MET A 1 106 ? 21.089 -2.236 -19.035 1.00 97.06 106 MET A N 1
ATOM 803 C CA . MET A 1 106 ? 21.056 -3.279 -20.065 1.00 97.06 106 MET A CA 1
ATOM 804 C C . MET A 1 106 ? 20.542 -2.753 -21.409 1.00 97.06 106 MET A C 1
ATOM 806 O O . MET A 1 106 ? 21.117 -3.072 -22.447 1.00 97.06 106 MET A O 1
ATOM 810 N N . ALA A 1 107 ? 19.495 -1.928 -21.402 1.00 96.88 107 ALA A N 1
ATOM 811 C CA . ALA A 1 107 ? 18.926 -1.330 -22.603 1.00 96.88 107 ALA A CA 1
ATOM 812 C C . ALA A 1 107 ? 19.943 -0.431 -23.322 1.00 96.88 107 ALA A C 1
ATOM 814 O O . ALA A 1 107 ? 20.073 -0.512 -24.544 1.00 96.88 107 ALA A O 1
ATOM 815 N N . ARG A 1 108 ? 20.717 0.367 -22.574 1.00 96.50 108 ARG A N 1
ATOM 816 C CA . ARG A 1 108 ? 21.821 1.173 -23.122 1.00 96.50 108 ARG A CA 1
ATOM 817 C C . ARG A 1 108 ? 22.919 0.300 -23.721 1.00 96.50 108 ARG A C 1
ATOM 819 O O . ARG A 1 108 ? 23.280 0.483 -24.880 1.00 96.50 108 ARG A O 1
ATOM 826 N N . ALA A 1 109 ? 23.384 -0.705 -22.977 1.00 95.75 109 ALA A N 1
ATOM 827 C CA . ALA A 1 109 ? 24.432 -1.615 -23.440 1.00 95.75 109 ALA A CA 1
ATOM 828 C C . ALA A 1 109 ? 24.025 -2.416 -24.692 1.00 95.75 109 ALA A C 1
ATOM 830 O O . ALA A 1 109 ? 24.850 -2.656 -25.572 1.00 95.75 109 ALA A O 1
ATOM 831 N N . ALA A 1 110 ? 22.753 -2.807 -24.799 1.00 96.00 110 ALA A N 1
ATOM 832 C CA . ALA A 1 110 ? 22.224 -3.539 -25.948 1.00 96.00 110 ALA A CA 1
ATOM 833 C C . ALA A 1 110 ? 22.048 -2.666 -27.205 1.00 96.00 110 ALA A C 1
ATOM 835 O O . ALA A 1 110 ? 21.953 -3.201 -28.310 1.00 96.00 110 ALA A O 1
ATOM 836 N N . ASN A 1 111 ? 22.007 -1.335 -27.065 1.00 95.19 111 ASN A N 1
ATOM 837 C CA . ASN A 1 111 ? 21.734 -0.401 -28.159 1.00 95.19 111 ASN A CA 1
ATOM 838 C C . ASN A 1 111 ? 22.835 0.672 -28.30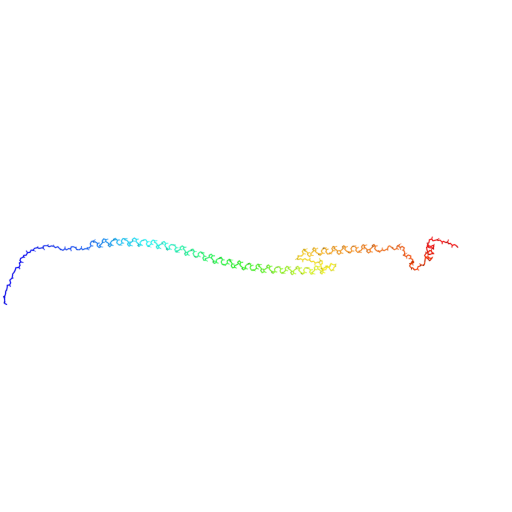1 1.00 95.19 111 ASN A C 1
ATOM 840 O O . ASN A 1 111 ? 22.525 1.861 -28.275 1.00 95.19 111 ASN A O 1
ATOM 844 N N . PRO A 1 112 ? 24.106 0.298 -28.554 1.00 94.31 112 PRO A N 1
ATOM 845 C CA . PRO A 1 112 ? 25.237 1.239 -28.569 1.00 94.31 112 PRO A CA 1
ATOM 846 C C . PRO A 1 112 ? 25.184 2.283 -29.698 1.00 94.31 112 PRO A C 1
ATOM 848 O O . PRO A 1 112 ? 25.966 3.225 -29.719 1.00 94.31 112 PRO A O 1
ATOM 851 N N . GLN A 1 113 ? 24.294 2.106 -30.679 1.00 92.31 113 GLN A N 1
ATOM 852 C CA . GLN A 1 113 ? 24.109 3.052 -31.785 1.00 92.31 113 GLN A CA 1
ATOM 853 C C . GLN A 1 113 ? 23.177 4.215 -31.424 1.00 92.31 113 GLN A C 1
ATOM 855 O O . GLN A 1 113 ? 23.114 5.193 -32.167 1.00 92.31 113 GLN A O 1
ATOM 860 N N . VAL A 1 114 ? 22.418 4.081 -30.334 1.00 94.56 114 VAL A N 1
ATOM 861 C CA . VAL A 1 114 ? 21.513 5.108 -29.822 1.00 94.56 114 VAL A CA 1
ATOM 862 C C . VAL A 1 114 ? 22.251 5.861 -28.710 1.00 94.56 114 VAL A C 1
ATOM 864 O O . VAL A 1 114 ? 22.785 5.208 -27.815 1.00 94.56 114 VAL A O 1
ATOM 867 N N . PRO A 1 115 ? 22.303 7.206 -28.736 1.00 92.62 115 PRO A N 1
ATOM 868 C CA . PRO A 1 115 ? 22.913 7.981 -27.658 1.00 92.62 115 PRO A CA 1
ATOM 869 C C . PRO A 1 115 ? 22.296 7.643 -26.296 1.00 92.62 115 PRO A C 1
ATOM 871 O O . PRO A 1 115 ? 21.074 7.547 -26.183 1.00 92.62 115 PRO A O 1
ATOM 874 N N . GLU A 1 116 ? 23.121 7.500 -25.257 1.00 90.81 116 GLU A N 1
ATOM 875 C CA . GLU A 1 116 ? 22.651 7.087 -23.924 1.00 90.81 116 GLU A CA 1
ATOM 876 C C . GLU A 1 116 ? 21.591 8.029 -23.343 1.00 90.81 116 GLU A C 1
ATOM 878 O O . GLU A 1 116 ? 20.636 7.565 -22.720 1.00 90.81 116 GLU A O 1
ATOM 883 N N . ASP A 1 117 ? 21.712 9.332 -23.614 1.00 91.44 117 ASP A N 1
ATOM 884 C CA . ASP A 1 117 ? 20.762 10.360 -23.171 1.00 91.44 117 ASP A CA 1
ATOM 885 C C . ASP A 1 117 ? 19.363 10.188 -23.784 1.00 91.44 117 ASP A C 1
ATOM 887 O O . ASP A 1 117 ? 18.373 10.679 -23.241 1.00 91.44 117 ASP A O 1
ATOM 891 N N . MET A 1 118 ? 19.250 9.467 -24.906 1.00 93.44 118 MET A N 1
ATOM 892 C CA . MET A 1 118 ? 17.960 9.150 -25.521 1.00 93.44 118 MET A CA 1
ATOM 893 C C . MET A 1 118 ? 17.269 7.943 -24.885 1.00 93.44 118 MET A C 1
ATOM 895 O O . MET A 1 118 ? 16.069 7.782 -25.091 1.00 93.44 118 MET A O 1
ATOM 899 N N . ILE A 1 119 ? 17.991 7.110 -24.129 1.00 95.69 119 ILE A N 1
ATOM 900 C CA . ILE A 1 119 ? 17.440 5.940 -23.442 1.00 95.69 119 ILE A CA 1
ATOM 901 C C . ILE A 1 119 ? 17.221 6.318 -21.973 1.00 95.69 119 ILE A C 1
ATOM 903 O O . ILE A 1 119 ? 18.161 6.362 -21.169 1.00 95.69 119 ILE A O 1
ATOM 907 N N . SER A 1 120 ? 15.967 6.621 -21.637 1.00 95.62 120 SER A N 1
ATOM 908 C CA . SER A 1 120 ? 15.514 7.075 -20.315 1.00 95.62 120 SER A CA 1
ATOM 909 C C . SER A 1 120 ? 14.103 6.565 -19.989 1.00 95.62 120 SER A C 1
ATOM 911 O O . SER A 1 120 ? 13.385 6.096 -20.874 1.00 95.62 120 SER A O 1
ATOM 913 N N . GLY A 1 121 ? 13.727 6.620 -18.709 1.00 95.88 121 GLY A N 1
ATOM 914 C CA . GLY A 1 121 ? 12.408 6.218 -18.211 1.00 95.88 121 GLY A CA 1
ATOM 915 C C . GLY A 1 121 ? 12.443 5.777 -16.746 1.00 95.88 121 GLY A C 1
ATOM 916 O O . GLY A 1 121 ? 13.462 5.281 -16.265 1.00 95.88 121 GLY A O 1
ATOM 917 N N . GLU A 1 122 ? 11.324 5.947 -16.046 1.00 95.06 122 GLU A N 1
ATOM 918 C CA . GLU A 1 122 ? 11.103 5.476 -14.671 1.00 95.06 122 GLU A CA 1
ATOM 919 C C . GLU A 1 122 ? 10.426 4.097 -14.638 1.00 95.06 122 GLU A C 1
ATOM 921 O O . GLU A 1 122 ? 10.353 3.433 -13.598 1.00 95.06 122 GLU A O 1
ATOM 926 N N . THR A 1 123 ? 9.921 3.644 -15.786 1.00 97.06 123 THR A N 1
ATOM 927 C CA . THR A 1 123 ? 9.323 2.321 -15.962 1.00 97.06 123 THR A CA 1
ATOM 928 C C . THR A 1 123 ? 9.955 1.574 -17.128 1.00 97.06 123 THR A C 1
ATOM 930 O O . THR A 1 123 ? 10.484 2.174 -18.059 1.00 97.06 123 THR A O 1
ATOM 933 N N . ILE A 1 124 ? 9.858 0.242 -17.106 1.00 96.94 124 ILE A N 1
ATOM 934 C CA . ILE A 1 124 ? 10.325 -0.612 -18.210 1.00 96.94 124 ILE A CA 1
ATOM 935 C C . ILE A 1 124 ? 9.660 -0.199 -19.532 1.00 96.94 124 ILE A C 1
ATOM 937 O O . ILE A 1 124 ? 10.344 -0.051 -20.536 1.00 96.94 124 ILE A O 1
ATOM 941 N N . ALA A 1 125 ? 8.355 0.086 -19.514 1.00 97.44 125 ALA A N 1
ATOM 942 C CA . ALA A 1 125 ? 7.616 0.505 -20.704 1.00 97.44 125 ALA A CA 1
ATOM 943 C C . ALA A 1 125 ? 8.118 1.840 -21.286 1.00 97.44 125 ALA A C 1
ATOM 945 O O . ALA A 1 125 ? 8.205 1.992 -22.503 1.00 97.44 125 ALA A O 1
ATOM 946 N N . GLU A 1 126 ? 8.471 2.806 -20.434 1.00 97.62 126 GLU A N 1
ATOM 947 C CA . GLU A 1 126 ? 9.061 4.077 -20.876 1.00 97.62 126 GLU A CA 1
ATOM 948 C C . GLU A 1 126 ? 10.464 3.884 -21.456 1.00 97.62 126 GLU A C 1
ATOM 950 O O . GLU A 1 126 ? 10.799 4.497 -22.470 1.00 97.62 126 GLU A O 1
ATOM 955 N N . ILE A 1 127 ? 11.261 2.999 -20.850 1.00 97.81 127 ILE A N 1
ATOM 956 C CA . ILE A 1 127 ? 12.588 2.639 -21.356 1.00 97.81 127 ILE A CA 1
ATOM 957 C C . ILE A 1 127 ? 12.466 1.984 -22.736 1.00 97.81 127 ILE A C 1
ATOM 959 O O . ILE A 1 127 ? 13.175 2.368 -23.661 1.00 97.81 127 ILE A O 1
ATOM 963 N N . ASP A 1 128 ? 11.532 1.054 -22.917 1.00 97.25 128 ASP A N 1
ATOM 964 C CA . ASP A 1 128 ? 11.305 0.404 -24.212 1.00 97.25 128 ASP A CA 1
ATOM 965 C C . ASP A 1 128 ? 10.864 1.410 -25.278 1.00 97.25 128 ASP A C 1
ATOM 967 O O . ASP A 1 128 ? 11.396 1.433 -26.392 1.00 97.25 128 ASP A O 1
ATOM 971 N N . ALA A 1 129 ? 9.938 2.302 -24.921 1.00 97.31 129 ALA A N 1
ATOM 972 C CA . ALA A 1 129 ? 9.490 3.361 -25.813 1.00 97.31 129 ALA A CA 1
ATOM 973 C C . ALA A 1 129 ? 10.634 4.316 -26.199 1.00 97.31 129 ALA A C 1
ATOM 975 O O . ALA A 1 129 ? 10.718 4.745 -27.356 1.00 97.31 129 ALA A O 1
ATOM 976 N N . SER A 1 130 ? 11.531 4.647 -25.263 1.00 96.88 130 SER A N 1
ATOM 977 C CA . SER A 1 130 ? 12.669 5.531 -25.531 1.00 96.88 130 SER A CA 1
ATOM 978 C C . SER A 1 130 ? 13.717 4.868 -26.429 1.00 96.88 130 SER A C 1
ATOM 980 O O . SER A 1 130 ? 14.197 5.504 -27.372 1.00 96.88 130 SER A O 1
ATOM 982 N N . VAL A 1 131 ? 13.982 3.571 -26.240 1.00 97.06 131 VAL A N 1
ATOM 983 C CA . VAL A 1 131 ? 14.838 2.770 -27.130 1.00 97.06 131 VAL A CA 1
ATOM 984 C C . VAL A 1 131 ? 14.288 2.753 -28.555 1.00 97.06 131 VAL A C 1
ATOM 986 O O . VAL A 1 131 ? 15.026 3.045 -29.499 1.00 97.06 131 VAL A O 1
ATOM 989 N N . GLU A 1 132 ? 13.003 2.446 -28.734 1.00 96.62 132 GLU A N 1
ATOM 990 C CA . GLU A 1 132 ? 12.391 2.383 -30.067 1.00 96.62 132 GLU A CA 1
ATOM 991 C C . GLU A 1 132 ? 12.394 3.749 -30.763 1.00 96.62 132 GLU A C 1
ATOM 993 O O . GLU A 1 132 ? 12.768 3.861 -31.937 1.00 96.62 132 GLU A O 1
ATOM 998 N N . LYS A 1 133 ? 12.096 4.823 -30.023 1.00 96.12 133 LYS A N 1
ATOM 999 C CA . LYS A 1 133 ? 12.214 6.196 -30.530 1.00 96.12 133 LYS A CA 1
ATOM 1000 C C . LYS A 1 133 ? 13.651 6.529 -30.947 1.00 96.12 133 LYS A C 1
ATOM 1002 O O . LYS A 1 133 ? 13.861 7.120 -32.009 1.00 96.12 133 LYS A O 1
ATOM 1007 N N . GLY A 1 134 ? 14.636 6.139 -30.140 1.00 94.88 134 GLY A N 1
ATOM 1008 C CA . GLY A 1 134 ? 16.057 6.335 -30.421 1.00 94.88 134 GLY A CA 1
ATOM 1009 C C . GLY A 1 134 ? 16.513 5.621 -31.691 1.00 94.88 134 GLY A C 1
ATOM 1010 O O . GLY A 1 134 ? 17.111 6.244 -32.571 1.00 94.88 134 GLY A O 1
ATOM 1011 N N . LYS A 1 135 ? 16.156 4.341 -31.844 1.00 95.06 135 LYS A N 1
ATOM 1012 C CA . LYS A 1 135 ? 16.433 3.567 -33.065 1.00 95.06 135 LYS A CA 1
ATOM 1013 C C . LYS A 1 135 ? 15.812 4.215 -34.300 1.00 95.06 135 LYS A C 1
ATOM 1015 O O . LYS A 1 135 ? 16.486 4.337 -35.323 1.00 95.06 135 LYS A O 1
ATOM 1020 N N . GLY A 1 136 ? 14.556 4.656 -34.200 1.00 94.75 136 GLY A N 1
ATOM 1021 C CA . GLY A 1 136 ? 13.849 5.327 -35.290 1.00 94.75 136 GLY A CA 1
ATOM 1022 C C . GLY A 1 136 ? 14.562 6.597 -35.761 1.00 94.75 136 GLY A C 1
ATOM 1023 O O . GLY A 1 136 ? 14.750 6.790 -36.964 1.00 94.75 136 GLY A O 1
ATOM 1024 N N . LEU A 1 137 ? 15.033 7.428 -34.826 1.00 94.62 137 LEU A N 1
ATOM 1025 C CA . LEU A 1 137 ? 15.773 8.645 -35.161 1.00 94.62 137 LEU A CA 1
ATOM 1026 C C . LEU A 1 137 ? 17.121 8.332 -35.819 1.00 94.62 137 LEU A C 1
ATOM 1028 O O . LEU A 1 137 ? 17.442 8.906 -36.858 1.00 94.62 137 LEU A O 1
ATOM 1032 N N . VAL A 1 138 ? 17.890 7.393 -35.262 1.00 94.31 138 VAL A N 1
ATOM 1033 C CA . VAL A 1 138 ? 19.184 6.984 -35.832 1.00 94.31 138 VAL A CA 1
ATOM 1034 C C . VAL A 1 138 ? 19.005 6.423 -37.245 1.00 94.31 138 VAL A C 1
ATOM 1036 O O . VAL A 1 138 ? 19.785 6.746 -38.143 1.00 94.31 138 VAL A O 1
ATOM 1039 N N . ALA A 1 139 ? 17.964 5.620 -37.477 1.00 93.56 139 ALA A N 1
ATOM 1040 C CA . ALA A 1 139 ? 17.639 5.103 -38.803 1.00 93.56 139 ALA A CA 1
ATOM 1041 C C . ALA A 1 139 ? 17.284 6.228 -39.791 1.00 93.56 139 ALA A C 1
ATOM 1043 O O . ALA A 1 139 ? 17.772 6.225 -40.924 1.00 93.56 139 ALA A O 1
ATOM 1044 N N . ALA A 1 140 ? 16.491 7.215 -39.362 1.00 93.25 140 ALA A N 1
ATOM 1045 C CA . ALA A 1 140 ? 16.149 8.376 -40.180 1.00 93.25 140 ALA A CA 1
ATOM 1046 C C . ALA A 1 140 ? 17.390 9.212 -40.537 1.00 93.25 140 ALA A C 1
ATOM 1048 O O . ALA A 1 140 ? 17.593 9.526 -41.708 1.00 93.25 140 ALA A O 1
ATOM 1049 N N . VAL A 1 141 ? 18.265 9.493 -39.565 1.00 93.50 141 VAL A N 1
ATOM 1050 C CA . VAL A 1 141 ? 19.518 10.236 -39.786 1.00 93.50 141 VAL A CA 1
ATOM 1051 C C . VAL A 1 141 ? 20.428 9.501 -40.770 1.00 93.50 141 VAL A C 1
ATOM 1053 O O . VAL A 1 141 ? 20.917 10.105 -41.724 1.00 93.50 141 VAL A O 1
ATOM 1056 N N . LYS A 1 142 ? 20.605 8.182 -40.607 1.00 92.50 142 LYS A N 1
ATOM 1057 C CA . LYS A 1 142 ? 21.388 7.363 -41.547 1.00 92.50 142 LYS A CA 1
ATOM 1058 C C . LYS A 1 142 ? 20.817 7.408 -42.964 1.00 92.50 142 LYS A C 1
ATOM 1060 O O . LYS A 1 142 ? 21.580 7.499 -43.923 1.00 92.50 142 LYS A O 1
ATOM 1065 N N . LYS A 1 143 ? 19.489 7.368 -43.107 1.00 93.19 143 LYS A N 1
ATOM 1066 C CA . LYS A 1 143 ? 18.818 7.465 -44.410 1.00 93.19 143 LYS A CA 1
ATOM 1067 C C . LYS A 1 143 ? 19.047 8.829 -45.069 1.00 93.19 143 LYS A C 1
ATOM 1069 O O . LYS A 1 143 ? 19.345 8.870 -46.264 1.00 93.19 143 LYS A O 1
ATOM 1074 N N . THR A 1 144 ? 18.932 9.922 -44.315 1.00 91.81 144 THR A N 1
ATOM 1075 C CA . THR A 1 144 ? 19.162 11.282 -44.827 1.00 91.81 144 THR A CA 1
ATOM 1076 C C . THR A 1 144 ? 20.612 11.460 -45.271 1.00 91.81 144 THR A C 1
ATOM 1078 O O . THR A 1 144 ? 20.845 11.797 -46.428 1.00 91.81 144 THR A O 1
ATOM 1081 N N . LEU A 1 145 ? 21.582 11.103 -44.422 1.00 89.75 145 LEU A N 1
ATOM 1082 C CA . LEU A 1 145 ? 23.009 11.195 -44.757 1.00 89.75 145 LEU A CA 1
ATOM 1083 C C . LEU A 1 145 ? 23.394 10.312 -45.952 1.00 89.75 145 LEU A C 1
ATOM 1085 O O . LEU A 1 145 ? 24.175 10.726 -46.805 1.00 89.75 145 LEU A O 1
ATOM 1089 N N . GLY A 1 146 ? 22.829 9.104 -46.056 1.00 86.94 146 GLY A N 1
ATOM 1090 C CA . GLY A 1 146 ? 23.047 8.231 -47.212 1.00 86.94 146 GLY A CA 1
ATOM 1091 C C . GLY A 1 146 ? 22.492 8.815 -48.516 1.00 86.94 146 GLY A C 1
ATOM 1092 O O . GLY A 1 146 ? 23.117 8.681 -49.567 1.00 86.94 146 GLY A O 1
ATOM 1093 N N . SER A 1 147 ? 21.349 9.502 -48.446 1.00 84.12 147 SER A N 1
ATOM 1094 C CA . SER A 1 147 ? 20.735 10.165 -49.604 1.00 84.12 147 SER A CA 1
ATOM 1095 C C . SER A 1 147 ? 21.533 11.399 -50.037 1.00 84.12 147 SER A C 1
ATOM 1097 O O . SER A 1 147 ? 21.755 11.597 -51.230 1.00 84.12 147 SER A O 1
ATOM 1099 N N . GLU A 1 148 ? 22.032 12.187 -49.082 1.00 80.25 148 GLU A N 1
ATOM 1100 C CA . GLU A 1 148 ? 22.921 13.326 -49.345 1.00 80.25 148 GLU A CA 1
ATOM 1101 C C . GLU A 1 148 ? 24.255 12.878 -49.952 1.00 80.25 148 GLU A C 1
ATOM 1103 O O . GLU A 1 148 ? 24.698 13.442 -50.951 1.00 80.25 148 GLU A O 1
ATOM 1108 N N . ALA A 1 149 ? 24.865 11.812 -49.423 1.00 74.69 149 ALA A N 1
ATOM 1109 C CA . ALA A 1 149 ? 26.099 11.250 -49.969 1.00 74.69 149 ALA A CA 1
ATOM 1110 C C . ALA A 1 149 ? 25.918 10.704 -51.397 1.00 74.69 149 ALA A C 1
ATOM 1112 O O . ALA A 1 149 ? 26.820 10.830 -52.228 1.00 74.69 149 ALA A O 1
ATOM 1113 N N . ALA A 1 150 ? 24.754 10.122 -51.707 1.00 73.88 150 ALA A N 1
ATOM 1114 C CA . ALA A 1 150 ? 24.422 9.676 -53.058 1.00 73.88 150 ALA A CA 1
ATOM 1115 C C . ALA A 1 150 ? 24.205 10.855 -54.024 1.00 73.88 150 ALA A C 1
ATOM 1117 O O . ALA A 1 150 ? 24.652 10.786 -55.166 1.00 73.88 150 ALA A O 1
ATOM 1118 N N . ALA A 1 151 ? 23.577 11.943 -53.567 1.00 72.19 151 ALA A N 1
ATOM 1119 C CA . ALA A 1 151 ? 23.352 13.150 -54.364 1.00 72.19 151 ALA A CA 1
ATOM 1120 C C . ALA A 1 151 ? 24.633 13.976 -54.590 1.00 72.19 151 ALA A C 1
ATOM 1122 O O . ALA A 1 151 ? 24.803 14.576 -55.649 1.00 72.19 151 ALA A O 1
ATOM 1123 N N . ALA A 1 152 ? 25.557 13.979 -53.626 1.00 67.25 152 ALA A N 1
ATOM 1124 C CA . ALA A 1 152 ? 26.861 14.635 -53.741 1.00 67.25 152 ALA A CA 1
ATOM 1125 C C . ALA A 1 152 ? 27.844 13.876 -54.653 1.00 67.25 152 ALA A C 1
ATOM 1127 O O . ALA A 1 152 ? 28.878 14.419 -55.051 1.00 67.25 152 ALA A O 1
ATOM 1128 N N . LYS A 1 153 ? 27.542 12.618 -55.000 1.00 69.62 153 LYS A N 1
ATOM 1129 C CA . LYS A 1 153 ? 28.363 11.815 -55.903 1.00 69.62 153 LYS A CA 1
ATOM 1130 C C . LYS A 1 153 ? 28.122 12.277 -57.339 1.00 69.62 153 LYS A C 1
ATOM 1132 O O . LYS A 1 153 ? 27.178 11.854 -58.000 1.00 69.62 153 LYS A O 1
ATOM 1137 N N . VAL A 1 154 ? 28.987 13.172 -57.811 1.00 65.12 154 VAL A N 1
ATOM 1138 C CA . VAL A 1 154 ? 28.952 13.682 -59.185 1.00 65.12 154 VAL A CA 1
ATOM 1139 C C . VAL A 1 154 ? 29.021 12.490 -60.157 1.00 65.12 154 VAL A C 1
ATOM 1141 O O . VAL A 1 154 ? 29.930 11.664 -60.022 1.00 65.12 154 VAL A O 1
ATOM 1144 N N . PRO A 1 155 ? 28.078 12.343 -61.108 1.00 67.44 155 PRO A N 1
ATOM 1145 C CA . PRO A 1 155 ? 28.113 11.251 -62.074 1.00 67.44 155 PRO A CA 1
ATOM 1146 C C . PRO A 1 155 ? 29.446 11.234 -62.824 1.00 67.44 155 PRO A C 1
ATOM 1148 O O . PRO A 1 155 ? 29.949 12.288 -63.208 1.00 67.44 155 PRO A O 1
ATOM 1151 N N . ALA A 1 156 ? 29.984 10.043 -63.097 1.00 60.78 156 ALA A N 1
ATOM 1152 C CA . ALA A 1 156 ? 31.279 9.842 -63.766 1.00 60.78 156 ALA A CA 1
ATOM 1153 C C . ALA A 1 156 ? 31.378 10.424 -65.200 1.00 60.78 156 ALA A C 1
ATOM 1155 O O . ALA A 1 156 ? 32.401 10.261 -65.855 1.00 60.78 156 ALA A O 1
ATOM 1156 N N . GLY A 1 157 ? 30.326 11.090 -65.690 1.00 57.56 157 GLY A N 1
ATOM 1157 C CA . GLY A 1 157 ? 30.282 11.812 -66.963 1.00 57.56 157 GLY A CA 1
ATOM 1158 C C . GLY A 1 157 ? 30.120 13.330 -66.830 1.00 57.56 157 GLY A C 1
ATOM 1159 O O . GLY A 1 157 ? 29.906 13.991 -67.844 1.00 57.56 157 GLY A O 1
ATOM 1160 N N . ALA A 1 158 ? 30.180 13.902 -65.621 1.00 59.53 158 ALA A N 1
ATOM 1161 C CA . ALA A 1 158 ? 30.225 15.353 -65.480 1.00 59.53 158 ALA A CA 1
ATOM 1162 C C . ALA A 1 158 ? 31.546 15.868 -66.081 1.00 59.53 158 ALA A C 1
ATOM 1164 O O . ALA A 1 158 ? 32.607 15.355 -65.713 1.00 59.53 158 ALA A O 1
ATOM 1165 N N . PRO A 1 159 ? 31.506 16.839 -67.014 1.00 62.84 159 PRO A N 1
ATOM 1166 C CA . PRO A 1 159 ? 32.712 17.358 -67.639 1.00 62.84 159 PRO A CA 1
ATOM 1167 C C . PRO A 1 159 ? 33.652 17.867 -66.550 1.00 62.84 159 PRO A C 1
ATOM 1169 O O . PRO A 1 159 ? 33.233 18.595 -65.645 1.00 62.84 159 PRO A O 1
ATOM 1172 N N . THR A 1 160 ? 34.917 17.455 -66.623 1.00 64.62 160 THR A N 1
ATOM 1173 C CA . THR A 1 160 ? 35.977 18.003 -65.780 1.00 64.62 160 THR A CA 1
ATOM 1174 C C . THR A 1 160 ? 35.891 19.521 -65.840 1.00 64.62 160 THR A C 1
ATOM 1176 O O . THR A 1 160 ? 35.775 20.097 -66.925 1.00 64.62 160 THR A O 1
ATOM 1179 N N . ARG A 1 161 ? 35.894 20.178 -64.670 1.00 65.00 161 ARG A N 1
ATOM 1180 C CA . ARG A 1 161 ? 35.997 21.638 -64.598 1.00 65.00 161 ARG A CA 1
ATOM 1181 C C . ARG A 1 161 ? 37.212 22.010 -65.448 1.00 65.00 161 ARG A C 1
ATOM 1183 O O . ARG A 1 161 ? 38.315 21.554 -65.151 1.00 65.00 161 ARG A O 1
ATOM 1190 N N . GLY A 1 162 ? 36.966 22.722 -66.549 1.00 65.94 162 GLY A N 1
ATOM 1191 C CA . GLY A 1 162 ? 38.021 23.163 -67.455 1.00 65.94 162 GLY A CA 1
ATOM 1192 C C . GLY A 1 162 ? 39.092 23.930 -66.684 1.00 65.94 162 GLY A C 1
ATOM 1193 O O . GLY A 1 162 ? 38.830 24.411 -65.579 1.00 65.94 162 GLY A O 1
ATOM 1194 N N . GLU A 1 163 ? 40.294 23.993 -67.254 1.00 71.06 163 GLU A N 1
ATOM 1195 C CA . GLU A 1 163 ? 41.454 24.672 -66.670 1.00 71.06 163 GLU A CA 1
ATOM 1196 C C . GLU A 1 163 ? 41.057 26.015 -66.033 1.00 71.06 163 GLU A C 1
ATOM 1198 O O . GLU A 1 163 ? 40.285 26.784 -66.612 1.00 71.06 163 GLU A O 1
ATOM 1203 N N . SER A 1 164 ? 41.537 26.274 -64.8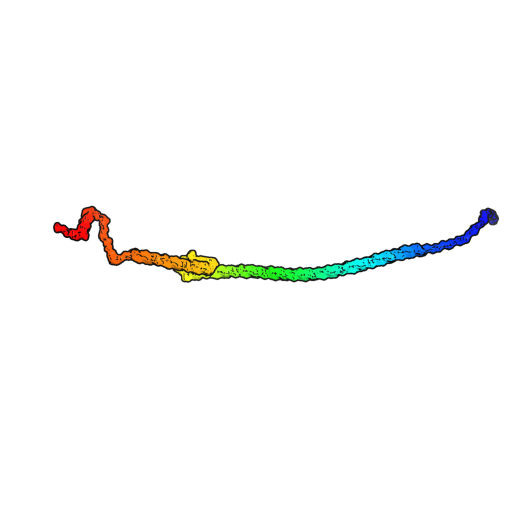11 1.00 70.50 164 SER A N 1
ATOM 1204 C CA . SER A 1 164 ? 41.173 27.495 -64.088 1.00 70.50 164 SER A CA 1
ATOM 1205 C C . SER A 1 164 ? 41.661 28.719 -64.862 1.00 70.50 164 SER A C 1
ATOM 1207 O O . SER A 1 164 ? 42.850 28.852 -65.140 1.00 70.50 164 SER A O 1
ATOM 1209 N N . THR A 1 165 ? 40.744 29.627 -65.195 1.00 72.50 165 THR A N 1
ATOM 1210 C CA . THR A 1 165 ? 41.055 30.914 -65.838 1.00 72.50 165 THR A CA 1
ATOM 1211 C C . THR A 1 165 ? 41.455 31.990 -64.824 1.00 72.50 165 THR A C 1
ATOM 1213 O O . THR A 1 165 ? 41.646 33.150 -65.192 1.00 72.50 165 THR A O 1
ATOM 1216 N N . GLU A 1 166 ? 41.547 31.639 -63.538 1.00 70.75 166 GLU A N 1
ATOM 1217 C CA . GLU A 1 166 ? 41.980 32.541 -62.472 1.00 70.75 166 GLU A CA 1
ATOM 1218 C C . GLU A 1 166 ? 43.464 32.879 -62.663 1.00 70.75 166 GLU A C 1
ATOM 1220 O O . GLU A 1 166 ? 44.345 32.055 -62.436 1.00 70.75 166 GLU A O 1
ATOM 1225 N N . GLY A 1 167 ? 43.733 34.101 -63.129 1.00 74.00 167 GLY A N 1
ATOM 1226 C CA . GLY A 1 167 ? 45.082 34.601 -63.409 1.00 74.00 167 GLY A CA 1
ATOM 1227 C C . GLY A 1 167 ? 45.384 34.845 -64.889 1.00 74.00 167 GLY A C 1
ATOM 1228 O O . GLY A 1 167 ? 46.413 35.443 -65.191 1.00 74.00 167 GLY A O 1
ATOM 1229 N N . MET A 1 168 ? 44.493 34.459 -65.810 1.00 81.69 168 MET A N 1
ATOM 1230 C CA . MET A 1 168 ? 44.633 34.825 -67.222 1.00 81.69 168 MET A CA 1
ATOM 1231 C C . MET A 1 168 ? 44.283 36.298 -67.438 1.00 81.69 168 MET A C 1
ATOM 1233 O O . MET A 1 168 ? 43.287 36.810 -66.925 1.00 81.69 168 MET A O 1
ATOM 1237 N N . THR A 1 169 ? 45.082 36.989 -68.243 1.00 80.88 169 THR A N 1
ATOM 1238 C CA . THR A 1 169 ? 44.750 38.338 -68.703 1.00 80.88 169 THR A CA 1
ATOM 1239 C C . THR A 1 169 ? 43.581 38.296 -69.691 1.00 80.88 169 THR A C 1
ATOM 1241 O O . THR A 1 169 ? 43.325 37.282 -70.344 1.00 80.88 169 THR A O 1
ATOM 1244 N N . ASN A 1 170 ? 42.880 39.420 -69.877 1.00 82.75 170 ASN A N 1
ATOM 1245 C CA . ASN A 1 170 ? 41.731 39.497 -70.794 1.00 82.75 170 ASN A CA 1
ATOM 1246 C C . ASN A 1 170 ? 42.055 39.010 -72.221 1.00 82.75 170 ASN A C 1
ATOM 1248 O O . ASN A 1 170 ? 41.191 38.447 -72.889 1.00 82.75 170 ASN A O 1
ATOM 1252 N N . LYS A 1 171 ? 43.298 39.191 -72.693 1.00 79.88 171 LYS A N 1
ATOM 1253 C CA . LYS A 1 171 ? 43.733 38.688 -74.007 1.00 79.88 171 LYS A CA 1
ATOM 1254 C C . LYS A 1 171 ? 43.864 37.163 -74.036 1.00 79.88 171 LYS A C 1
ATOM 1256 O O . LYS A 1 171 ? 43.474 36.545 -75.022 1.00 79.88 171 LYS A O 1
ATOM 1261 N N . GLU A 1 172 ? 44.379 36.563 -72.968 1.00 80.00 172 GLU A N 1
ATOM 1262 C CA . GLU A 1 172 ? 44.551 35.109 -72.847 1.00 80.00 172 GLU A CA 1
ATOM 1263 C C . GLU A 1 172 ? 43.203 34.397 -72.692 1.00 80.00 172 GLU A C 1
ATOM 1265 O O . GLU A 1 172 ? 42.982 33.369 -73.327 1.00 80.00 172 GLU A O 1
ATOM 1270 N N . LEU A 1 173 ? 42.260 35.003 -71.964 1.00 80.44 173 LEU A N 1
ATOM 1271 C CA . LEU A 1 173 ? 40.877 34.525 -71.858 1.00 80.44 173 LEU A CA 1
ATOM 1272 C C . LEU A 1 173 ? 40.165 34.487 -73.219 1.00 80.44 173 LEU A C 1
ATOM 1274 O O . LEU A 1 173 ? 39.519 33.494 -73.556 1.00 80.44 173 LEU A O 1
ATOM 1278 N N . ILE A 1 174 ? 40.316 35.539 -74.032 1.00 78.81 174 ILE A N 1
ATOM 1279 C CA . ILE A 1 174 ? 39.742 35.584 -75.386 1.00 78.81 174 ILE A CA 1
ATOM 1280 C C . ILE A 1 174 ? 40.383 34.511 -76.279 1.00 78.81 174 ILE A C 1
ATOM 1282 O O . ILE A 1 174 ? 39.672 33.789 -76.979 1.00 78.81 174 ILE A O 1
ATOM 1286 N N . ALA A 1 175 ? 41.710 34.359 -76.232 1.00 78.12 175 ALA A N 1
ATOM 1287 C CA . ALA A 1 175 ? 42.419 33.358 -77.029 1.00 78.12 175 ALA A CA 1
ATOM 1288 C C . ALA A 1 175 ? 42.026 31.915 -76.652 1.00 78.12 175 ALA A C 1
ATOM 1290 O O . ALA A 1 175 ? 41.810 31.082 -77.538 1.00 78.12 175 ALA A O 1
ATOM 1291 N N . ALA A 1 176 ? 41.883 31.625 -75.355 1.00 76.50 176 ALA A N 1
ATOM 1292 C CA . ALA A 1 176 ? 41.430 30.327 -74.860 1.00 76.50 176 ALA A CA 1
ATOM 1293 C C . ALA A 1 176 ? 39.989 30.017 -75.307 1.00 76.50 176 ALA A C 1
ATOM 1295 O O . ALA A 1 176 ? 39.717 28.923 -75.810 1.00 76.50 176 ALA A O 1
ATOM 1296 N N . GLY A 1 177 ? 39.086 31.002 -75.225 1.00 73.25 177 GLY A N 1
ATOM 1297 C CA . GLY A 1 177 ? 37.696 30.859 -75.669 1.00 73.25 177 GLY A CA 1
ATOM 1298 C C . GLY A 1 177 ? 37.546 30.616 -77.177 1.00 73.25 177 GLY A C 1
ATOM 1299 O O . GLY A 1 177 ? 36.700 29.821 -77.589 1.00 73.25 177 GLY A O 1
ATOM 1300 N N . ILE A 1 178 ? 38.387 31.244 -78.010 1.00 76.06 178 ILE A N 1
ATOM 1301 C CA . ILE A 1 178 ? 38.388 31.029 -79.470 1.00 76.06 178 ILE A CA 1
ATOM 1302 C C . ILE A 1 178 ? 38.884 29.614 -79.819 1.00 76.06 178 ILE A C 1
ATOM 1304 O O . ILE A 1 178 ? 38.271 28.943 -80.654 1.00 76.06 178 ILE A O 1
ATOM 1308 N N . LYS A 1 179 ? 39.934 29.120 -79.142 1.00 69.06 179 LYS A N 1
ATOM 1309 C CA . LYS A 1 179 ? 40.447 27.747 -79.326 1.00 69.06 179 LYS A CA 1
ATOM 1310 C C . LYS A 1 179 ? 39.425 26.678 -78.940 1.00 69.06 179 LYS A C 1
ATOM 1312 O O . LYS A 1 179 ? 39.272 25.698 -79.663 1.00 69.06 179 LYS A O 1
ATOM 1317 N N . GLN A 1 180 ? 38.703 26.867 -77.835 1.00 66.88 180 GLN A N 1
ATOM 1318 C CA . GLN A 1 180 ? 37.730 25.882 -77.351 1.00 66.88 180 GLN A CA 1
ATOM 1319 C C . GLN A 1 180 ? 36.509 25.738 -78.279 1.00 66.88 180 GLN A C 1
ATOM 1321 O O . GLN A 1 180 ? 35.903 24.670 -78.337 1.00 66.88 180 GLN A O 1
ATOM 1326 N N . LYS A 1 181 ? 36.153 26.785 -79.037 1.00 60.84 181 LYS A N 1
ATOM 1327 C CA . LYS A 1 181 ? 34.982 26.797 -79.932 1.00 60.84 181 LYS A CA 1
ATOM 1328 C C . LYS A 1 181 ? 35.258 26.306 -81.362 1.00 60.84 181 LYS A C 1
ATOM 1330 O O . LYS A 1 181 ? 34.384 26.432 -82.214 1.00 60.84 181 LYS A O 1
ATOM 1335 N N . GLY A 1 182 ? 36.439 25.739 -81.633 1.00 57.94 182 GLY A N 1
ATOM 1336 C CA . GLY A 1 182 ? 36.778 25.175 -82.947 1.00 57.94 182 GLY A CA 1
ATOM 1337 C C . GLY A 1 182 ? 37.036 26.218 -84.041 1.00 57.94 182 GLY A C 1
ATOM 1338 O O . GLY A 1 182 ? 36.857 25.927 -85.221 1.00 57.94 182 GLY A O 1
ATOM 1339 N N . GLY A 1 183 ? 37.451 27.435 -83.675 1.00 49.34 183 GLY A N 1
ATOM 1340 C CA . GLY A 1 183 ? 37.841 28.460 -84.640 1.00 49.34 183 GLY A CA 1
ATOM 1341 C C . GLY A 1 183 ? 39.252 28.222 -85.174 1.00 49.34 183 GLY A C 1
ATOM 1342 O O . GLY A 1 183 ? 40.217 28.716 -84.596 1.00 49.34 183 GLY A O 1
ATOM 1343 N N . VAL A 1 184 ? 39.380 27.481 -86.276 1.00 52.22 184 VAL A N 1
ATOM 1344 C CA . VAL A 1 184 ? 40.582 27.525 -87.121 1.00 52.22 184 VAL A CA 1
ATOM 1345 C C . VAL A 1 184 ? 40.608 28.896 -87.790 1.00 52.22 184 VAL A C 1
ATOM 1347 O O . VAL A 1 184 ? 39.740 29.203 -88.604 1.00 52.22 184 VAL A O 1
ATOM 1350 N N . VAL A 1 185 ? 41.592 29.720 -87.445 1.00 52.00 185 VAL A N 1
ATOM 1351 C CA . VAL A 1 185 ? 41.954 30.895 -88.240 1.00 52.00 185 VAL A CA 1
ATOM 1352 C C . VAL A 1 185 ? 43.386 30.661 -88.698 1.00 52.00 185 VAL A C 1
ATOM 1354 O O . VAL A 1 185 ? 44.277 30.491 -87.865 1.00 52.00 185 VAL A O 1
ATOM 1357 N N . ALA A 1 186 ? 43.529 30.520 -90.015 1.00 42.91 186 ALA A N 1
ATOM 1358 C CA . ALA A 1 186 ? 44.793 30.399 -90.730 1.00 42.91 186 ALA A CA 1
ATOM 1359 C C . ALA A 1 186 ? 45.656 31.660 -90.579 1.00 42.91 186 ALA A C 1
ATOM 1361 O O . ALA A 1 186 ? 45.069 32.753 -90.400 1.00 42.91 186 ALA A O 1
#

Radius of gyration: 67.96 Å; chains: 1; bounding box: 106×48×228 Å

Foldseek 3Di:
DDDDDDDDDDDDDDDDDDDDPPPPVVVVVVVVVVVVVVVVVVVVVVVVVVVVVVVVVVVVVVVVVVVVVVVVVVVVVVVVVVVVVVVVVVVVVVVLQVVVVVLLVVLCVVQVLFPSVQQDDSDPVSNVVSSVVRVVVSVVVVVVVVVVVVVPPDPPPDPDPPDDCVPPDPVRVVVVVCVVVPDDDD

Organism: NCBI:txid412755